Protein AF-0000000070300229 (afdb_homodimer)

Foldseek 3Di:
DQPDFFEWAWDWDQACDDPRHRHTDIDIDTDDDDDDDPQNVLCVVCVVDVDHSVVSVVVVVVLVVVLVVCQVVADKDAPPQFFIKHKDWDFADDDPPDDDDCVPGTHDIDTDGDGHPVVPDDDDHHYDYDYDPPPPPPPPDPDPPPPPPPPPPPDD/DQPDFFEWAWDWDQACDDPRHRHTDIDIDTDDDDDDDLQNVLCVVCVVDVDHSVVSVVVVVVLVVVLVVCQVVADKDAPPQFFIKHKDWDFADDDPPDDDDCVPGTHDIDTDGDGRPVVPDDDDHHYDYDYDPPPPPDPPPPDPPPPPPPPPPPPD

Nearest PDB structures (foldseek):
  6n2l-assembly1_A-2  TM=7.786E-01  e=1.830E-04  Burkholderia ambifaria MC40-6
  6o8q-assembly1_J  TM=7.121E-01  e=3.015E-03  Escherichia coli K-12
  1huu-assembly1_A-2  TM=7.860E-01  e=7.208E-03  Geobacillus stearothermophilus
  3rhi-assembly2_D  TM=7.759E-01  e=6.773E-03  Bacillus anthracis str. Sterne
  3rhi-assembly1_B  TM=7.365E-01  e=1.262E-02  Bacillus anthracis str. Sterne

Organism: Porphyromonas gingivalis (strain ATCC BAA-308 / W83) (NCBI:txid242619)

Structure (mmCIF, N/CA/C/O backbone):
data_AF-0000000070300229-model_v1
#
loop_
_entity.id
_entity.type
_entity.pdbx_description
1 polymer 'DNA-binding protein, histone-like family'
#
loop_
_atom_site.group_PDB
_atom_site.id
_atom_site.type_symbol
_atom_site.label_atom_id
_atom_site.label_alt_id
_atom_site.label_comp_id
_atom_site.label_asym_id
_atom_site.label_entity_id
_atom_site.label_seq_id
_atom_site.pdbx_PDB_ins_code
_atom_site.Cartn_x
_atom_site.Cartn_y
_atom_site.Cartn_z
_atom_site.occupancy
_atom_site.B_iso_or_equiv
_atom_site.auth_seq_id
_atom_site.auth_comp_id
_atom_site.auth_asym_id
_atom_site.auth_atom_id
_atom_site.pdbx_PDB_model_num
ATOM 1 N N . MET A 1 1 ? 14.305 17.234 16.875 1 40.69 1 MET A N 1
ATOM 2 C CA . MET A 1 1 ? 13.625 18.453 16.438 1 40.69 1 MET A CA 1
ATOM 3 C C . MET A 1 1 ? 12.125 18.219 16.312 1 40.69 1 MET A C 1
ATOM 5 O O . MET A 1 1 ? 11.68 17.109 16.031 1 40.69 1 MET A O 1
ATOM 9 N N . ALA A 1 2 ? 11.352 18.984 16.781 1 50.31 2 ALA A N 1
ATOM 10 C CA . ALA A 1 2 ? 9.914 18.766 16.875 1 50.31 2 ALA A CA 1
ATOM 11 C C . ALA A 1 2 ? 9.297 18.562 15.492 1 50.31 2 ALA A C 1
ATOM 13 O O . ALA A 1 2 ? 9.609 19.281 14.547 1 50.31 2 ALA A O 1
ATOM 14 N N . SER A 1 3 ? 8.719 17.344 15.094 1 71.44 3 SER A N 1
ATOM 15 C CA . SER A 1 3 ? 8.086 17.031 13.82 1 71.44 3 SER A CA 1
ATOM 16 C C . SER A 1 3 ? 7.098 18.109 13.398 1 71.44 3 SER A C 1
ATOM 18 O O . SER A 1 3 ? 6.492 18.766 14.25 1 71.44 3 SER A O 1
ATOM 20 N N . LYS A 1 4 ? 7.359 18.703 12.203 1 86.56 4 LYS A N 1
ATOM 21 C CA . LYS A 1 4 ? 6.414 19.656 11.617 1 86.56 4 LYS A CA 1
ATOM 22 C C . LYS A 1 4 ? 4.98 19.156 11.766 1 86.56 4 LYS A C 1
ATOM 24 O O . LYS A 1 4 ? 4.688 17.984 11.484 1 86.56 4 LYS A O 1
ATOM 29 N N . PRO A 1 5 ? 4.148 20.016 12.375 1 92.25 5 PRO A N 1
ATOM 30 C CA . PRO A 1 5 ? 2.754 19.594 12.516 1 92.25 5 PRO A CA 1
ATOM 31 C C . PRO A 1 5 ? 2.088 19.297 11.172 1 92.25 5 PRO A C 1
ATOM 33 O O . PRO A 1 5 ? 2.418 19.922 10.172 1 92.25 5 PRO A O 1
ATOM 36 N N . LEU A 1 6 ? 1.201 18.391 11.148 1 94.69 6 LEU A N 1
ATOM 37 C CA . LEU A 1 6 ? 0.366 18.141 9.977 1 94.69 6 LEU A CA 1
ATOM 38 C C . LEU A 1 6 ? -0.655 19.266 9.789 1 94.69 6 LEU A C 1
ATOM 40 O O . LEU A 1 6 ? -1.432 19.562 10.703 1 94.69 6 LEU A O 1
ATOM 44 N N . GLN A 1 7 ? -0.637 19.812 8.617 1 94.62 7 GLN A N 1
ATOM 45 C CA . GLN A 1 7 ? -1.536 20.922 8.336 1 94.62 7 GLN A CA 1
ATOM 46 C C . GLN A 1 7 ? -2.875 20.422 7.801 1 94.62 7 GLN A C 1
ATOM 48 O O . GLN A 1 7 ? -2.922 19.469 7.027 1 94.62 7 GLN A O 1
ATOM 53 N N . PHE A 1 8 ? -3.941 21.172 8.234 1 95.44 8 PHE A N 1
ATOM 54 C CA . PHE A 1 8 ? -5.27 20.828 7.738 1 95.44 8 PHE A CA 1
ATOM 55 C C . PHE A 1 8 ? -6.148 22.062 7.641 1 95.44 8 PHE A C 1
ATOM 57 O O . PHE A 1 8 ? -5.836 23.094 8.219 1 95.44 8 PHE A O 1
ATOM 64 N N . VAL A 1 9 ? -7.18 21.953 6.828 1 94.56 9 VAL A N 1
ATOM 65 C CA . VAL A 1 9 ? -8.242 22.938 6.75 1 94.56 9 VAL A CA 1
ATOM 66 C C . VAL A 1 9 ? -9.578 22.312 7.129 1 94.56 9 VAL A C 1
ATOM 68 O O . VAL A 1 9 ? -9.758 21.094 6.98 1 94.56 9 VAL A O 1
ATOM 71 N N . VAL A 1 10 ? -10.383 23.109 7.711 1 94.94 10 VAL A N 1
ATOM 72 C CA . VAL A 1 10 ? -11.742 22.672 7.988 1 94.94 10 VAL A CA 1
ATOM 73 C C . VAL A 1 10 ? -12.672 23.125 6.859 1 94.94 10 VAL A C 1
ATOM 75 O O . VAL A 1 10 ? -12.727 24.312 6.531 1 94.94 10 VAL A O 1
ATOM 78 N N . VAL A 1 11 ? -13.352 22.156 6.223 1 93.69 11 VAL A N 1
ATOM 79 C CA . VAL A 1 11 ? -14.242 22.484 5.113 1 93.69 11 VAL A CA 1
ATOM 80 C C . VAL A 1 11 ? -15.648 21.984 5.414 1 93.69 11 VAL A C 1
ATOM 82 O O . VAL A 1 11 ? -15.836 21.109 6.258 1 93.69 11 VAL A O 1
ATOM 85 N N . GLU A 1 12 ? -16.578 22.688 4.703 1 92.75 12 GLU A N 1
ATOM 86 C CA . GLU A 1 12 ? -17.969 22.234 4.785 1 92.75 12 GLU A CA 1
ATOM 87 C C . GLU A 1 12 ? -18.297 21.266 3.652 1 92.75 12 GLU A C 1
ATOM 89 O O . GLU A 1 12 ? -17.984 21.531 2.49 1 92.75 12 GLU A O 1
ATOM 94 N N . ARG A 1 13 ? -18.859 20.125 4.055 1 92.5 13 ARG A N 1
ATOM 95 C CA . ARG A 1 13 ? -19.203 19.109 3.066 1 92.5 13 ARG A CA 1
ATOM 96 C C . ARG A 1 13 ? -20.562 18.484 3.371 1 92.5 13 ARG A C 1
ATOM 98 O O . ARG A 1 13 ? -20.875 18.219 4.531 1 92.5 13 ARG A O 1
ATOM 105 N N . LYS A 1 1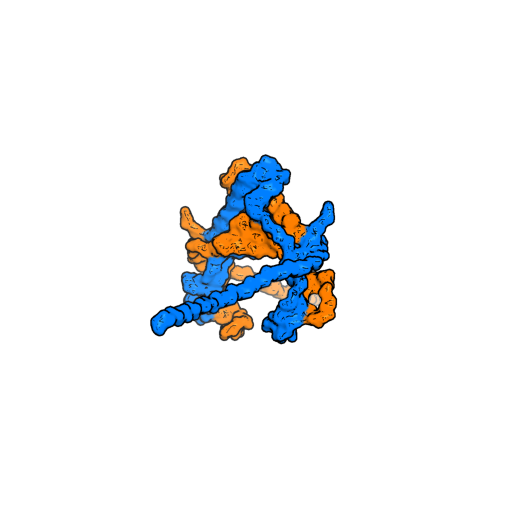4 ? -21.297 18.391 2.23 1 92.81 14 LYS A N 1
ATOM 106 C CA . LYS A 1 14 ? -22.547 17.656 2.369 1 92.81 14 LYS A CA 1
ATOM 107 C C . LYS A 1 14 ? -22.297 16.156 2.404 1 92.81 14 LYS A C 1
ATOM 109 O O . LYS A 1 14 ? -21.766 15.578 1.447 1 92.81 14 LYS A O 1
ATOM 114 N N . LEU A 1 15 ? -22.672 15.562 3.473 1 90.31 15 LEU A N 1
ATOM 115 C CA . LEU A 1 15 ? -22.438 14.133 3.609 1 90.31 15 LEU A CA 1
ATOM 116 C C . LEU A 1 15 ? -23.516 13.328 2.885 1 90.31 15 LEU A C 1
ATOM 118 O O . LEU A 1 15 ? -24.688 13.703 2.906 1 90.31 15 LEU A O 1
ATOM 122 N N . ASN A 1 16 ? -23.078 12.242 2.221 1 88.25 16 ASN A N 1
ATOM 123 C CA . ASN A 1 16 ? -24 11.445 1.424 1 88.25 16 ASN A CA 1
ATOM 124 C C . ASN A 1 16 ? -24.406 10.156 2.141 1 88.25 16 ASN A C 1
ATOM 126 O O . ASN A 1 16 ? -25.344 9.484 1.733 1 88.25 16 ASN A O 1
ATOM 130 N N . VAL A 1 17 ? -23.672 9.797 3.158 1 83.75 17 VAL A N 1
ATOM 131 C CA . VAL A 1 17 ? -23.922 8.5 3.787 1 83.75 17 VAL A CA 1
ATOM 132 C C . VAL A 1 17 ? -24 8.672 5.301 1 83.75 17 VAL A C 1
ATOM 134 O O . VAL A 1 17 ? -23.516 9.664 5.848 1 83.75 17 VAL A O 1
ATOM 137 N N . GLY A 1 18 ? -24.719 7.75 5.93 1 81.06 18 GLY A N 1
ATOM 138 C CA . GLY A 1 18 ? -24.703 7.676 7.383 1 81.06 18 GLY A CA 1
ATOM 139 C C . GLY A 1 18 ? -25.828 8.445 8.039 1 81.06 18 GLY A C 1
ATOM 140 O O . GLY A 1 18 ? -26.797 8.812 7.383 1 81.06 18 GLY A O 1
ATOM 141 N N . LYS A 1 19 ? -25.672 8.688 9.383 1 84.81 19 LYS A N 1
ATOM 142 C CA . LYS A 1 19 ? -26.672 9.328 10.219 1 84.81 19 LYS A CA 1
ATOM 143 C C . LYS A 1 19 ? -26.875 10.789 9.828 1 84.81 19 LYS A C 1
ATOM 145 O O . LYS A 1 19 ? -27.969 11.336 9.984 1 84.81 19 LYS A O 1
ATOM 150 N N . ASN A 1 20 ? -25.859 11.352 9.281 1 85.88 20 ASN A N 1
ATOM 151 C CA . ASN A 1 20 ? -25.906 12.766 8.922 1 85.88 20 ASN A CA 1
ATOM 152 C C . ASN A 1 20 ? -26.062 12.953 7.418 1 85.88 20 ASN A C 1
ATOM 154 O O . ASN A 1 20 ? -25.719 14.008 6.879 1 85.88 20 ASN A O 1
ATOM 158 N N . ALA A 1 21 ? -26.562 11.938 6.793 1 88.25 21 ALA A N 1
ATOM 159 C CA . ALA A 1 21 ? -26.766 12.031 5.348 1 88.25 21 ALA A CA 1
ATOM 160 C C . ALA A 1 21 ? -27.625 13.234 4.984 1 88.25 21 ALA A C 1
ATOM 162 O O . ALA A 1 21 ? -28.656 13.477 5.617 1 88.25 21 ALA A O 1
ATOM 163 N N . GLY A 1 22 ? -27.188 14.008 3.98 1 89.81 22 GLY A N 1
ATOM 164 C CA . GLY A 1 22 ? -27.922 15.172 3.51 1 89.81 22 GLY A CA 1
ATOM 165 C C . GLY A 1 22 ? -27.594 16.438 4.266 1 89.81 22 GLY A C 1
ATOM 166 O O . GLY A 1 22 ? -27.984 17.531 3.857 1 89.81 22 GLY A O 1
ATOM 167 N N . LYS A 1 23 ? -26.891 16.375 5.355 1 91.5 23 LYS A N 1
ATOM 168 C CA . LYS A 1 23 ? -26.531 17.547 6.156 1 91.5 23 LYS A CA 1
ATOM 169 C C . LYS A 1 23 ? -25.156 18.062 5.777 1 91.5 23 LYS A C 1
ATOM 171 O O . LYS A 1 23 ? -24.281 17.281 5.371 1 91.5 23 LYS A O 1
ATOM 176 N N . VAL A 1 24 ? -25.047 19.391 5.852 1 94.5 24 VAL A N 1
ATOM 177 C CA . VAL A 1 24 ? -23.75 20.016 5.652 1 94.5 24 VAL A CA 1
ATOM 178 C C . VAL A 1 24 ? -22.969 20 6.961 1 94.5 24 VAL A C 1
ATOM 180 O O . VAL A 1 24 ? -23.422 20.547 7.977 1 94.5 24 VAL A O 1
ATOM 183 N N . MET A 1 25 ? -21.812 19.297 6.953 1 95.56 25 MET A N 1
ATOM 184 C CA . MET A 1 25 ? -20.984 19.141 8.148 1 95.56 25 MET A CA 1
ATOM 185 C C . MET A 1 25 ? -19.594 19.703 7.926 1 95.56 25 MET A C 1
ATOM 187 O O . MET A 1 25 ? -19.172 19.906 6.785 1 95.56 25 MET A O 1
ATOM 191 N N . GLN A 1 26 ? -18.906 20.016 9.039 1 95.19 26 GLN A N 1
ATOM 192 C CA . GLN A 1 26 ? -17.5 20.406 9.008 1 95.19 26 GLN A CA 1
ATOM 193 C C . GLN A 1 26 ? -16.578 19.203 9.078 1 95.19 26 GLN A C 1
ATOM 195 O O . GLN A 1 26 ? -16.75 18.328 9.938 1 95.19 26 GLN A O 1
ATOM 200 N N . ILE A 1 27 ? -15.648 19.156 8.133 1 94.88 27 ILE A N 1
ATOM 201 C CA . ILE A 1 27 ? -14.656 18.094 8.156 1 94.88 27 ILE A CA 1
ATOM 202 C C . ILE A 1 27 ? -13.266 18.672 7.934 1 94.88 27 ILE A C 1
ATOM 204 O O . ILE A 1 27 ? -13.117 19.719 7.312 1 94.88 27 ILE A O 1
ATOM 208 N N . ALA A 1 28 ? -12.328 17.906 8.477 1 95.88 28 ALA A N 1
ATOM 209 C CA . ALA A 1 28 ? -10.93 18.297 8.273 1 95.88 28 ALA A CA 1
ATOM 210 C C . ALA A 1 28 ? -10.359 17.641 7.02 1 95.88 28 ALA A C 1
ATOM 212 O O . ALA A 1 28 ? -10.633 16.469 6.75 1 95.88 28 ALA A O 1
ATOM 213 N N . ARG A 1 29 ? -9.586 18.406 6.277 1 93.5 29 ARG A N 1
ATOM 214 C CA . ARG A 1 29 ? -8.859 17.906 5.113 1 93.5 29 ARG A CA 1
ATOM 215 C C . ARG A 1 29 ? -7.383 18.266 5.195 1 93.5 29 ARG A C 1
ATOM 217 O O . ARG A 1 29 ? -7.035 19.422 5.453 1 93.5 29 ARG A O 1
ATOM 224 N N . PRO A 1 30 ? -6.582 17.25 5.016 1 92.81 30 PRO A N 1
ATOM 225 C CA . PRO A 1 30 ? -5.156 17.578 4.988 1 92.81 30 PRO A CA 1
ATOM 226 C C . PRO A 1 30 ? -4.801 18.578 3.896 1 92.81 30 PRO A C 1
ATOM 228 O O . PRO A 1 30 ? -5.402 18.562 2.818 1 92.81 30 PRO A O 1
ATOM 231 N N . THR A 1 31 ? -3.811 19.516 4.195 1 91.12 31 THR A N 1
ATOM 232 C CA . THR A 1 31 ? -3.371 20.531 3.244 1 91.12 31 THR A CA 1
ATOM 233 C C . THR A 1 31 ? -1.903 20.875 3.467 1 91.12 31 THR A C 1
ATOM 235 O O . THR A 1 31 ? -1.242 20.297 4.328 1 91.12 31 THR A O 1
ATOM 238 N N . GLY A 1 32 ? -1.35 21.812 2.58 1 84.38 32 GLY A N 1
ATOM 239 C CA . GLY A 1 32 ? -0.014 22.359 2.789 1 84.38 32 GLY A CA 1
ATOM 240 C C . GLY A 1 32 ? 1.079 21.312 2.615 1 84.38 32 GLY A C 1
ATOM 241 O O . GLY A 1 32 ? 2.086 21.344 3.326 1 84.38 32 GLY A O 1
ATOM 242 N N . ARG A 1 33 ? 0.899 20.438 1.786 1 89.25 33 ARG A N 1
ATOM 243 C CA . ARG A 1 33 ? 1.87 19.359 1.581 1 89.25 33 ARG A CA 1
ATOM 244 C C . ARG A 1 33 ? 2.789 19.672 0.405 1 89.25 33 ARG A C 1
ATOM 246 O O . ARG A 1 33 ? 2.336 20.172 -0.627 1 89.25 33 ARG A O 1
ATOM 253 N N . HIS A 1 34 ? 4.105 19.516 0.679 1 94.44 34 HIS A N 1
ATOM 254 C CA . HIS A 1 34 ? 5.047 19.531 -0.433 1 94.44 34 HIS A CA 1
ATOM 255 C C . HIS A 1 34 ? 5.273 18.125 -0.98 1 94.44 34 HIS A C 1
ATOM 257 O O . HIS A 1 34 ? 5.141 17.141 -0.25 1 94.44 34 HIS A O 1
ATOM 263 N N . ARG A 1 35 ? 5.566 18.156 -2.283 1 97.75 35 ARG A N 1
ATOM 264 C CA . ARG A 1 35 ? 5.793 16.859 -2.932 1 97.75 35 ARG A CA 1
ATOM 265 C C . ARG A 1 35 ? 7.281 16.625 -3.156 1 97.75 35 ARG A C 1
ATOM 267 O O . ARG A 1 35 ? 7.988 17.5 -3.664 1 97.75 35 ARG A O 1
ATOM 274 N N . VAL A 1 36 ? 7.742 15.523 -2.668 1 98.56 36 VAL A N 1
ATOM 275 C CA . VAL A 1 36 ? 9.094 15.055 -2.93 1 98.56 36 VAL A CA 1
ATOM 276 C C . VAL A 1 36 ? 9.078 14 -4.039 1 98.56 36 VAL A C 1
ATOM 278 O O . VAL A 1 36 ? 8.594 12.883 -3.838 1 98.56 36 VAL A O 1
ATOM 281 N N . ASP A 1 37 ? 9.633 14.352 -5.168 1 98.62 37 ASP A N 1
ATOM 282 C CA . ASP A 1 37 ? 9.633 13.406 -6.277 1 98.62 37 ASP A CA 1
ATOM 283 C C . ASP A 1 37 ? 10.656 12.297 -6.055 1 98.62 37 ASP A C 1
ATOM 285 O O . ASP A 1 37 ? 11.453 12.359 -5.117 1 98.62 37 ASP A O 1
ATOM 289 N N . PHE A 1 38 ? 10.617 11.367 -6.883 1 98.81 38 PHE A N 1
ATOM 290 C CA . PHE A 1 38 ? 11.414 10.164 -6.68 1 98.81 38 PHE A CA 1
ATOM 291 C C . PHE A 1 38 ? 12.898 10.492 -6.723 1 98.81 38 PHE A C 1
ATOM 293 O O . PHE A 1 38 ? 13.688 9.938 -5.945 1 98.81 38 PHE A O 1
ATOM 300 N N . ARG A 1 39 ? 13.336 11.32 -7.617 1 98.56 39 ARG A N 1
ATOM 301 C CA . ARG A 1 39 ? 14.734 11.711 -7.703 1 98.56 39 ARG A CA 1
ATOM 302 C C . ARG A 1 39 ? 15.203 12.367 -6.41 1 98.56 39 ARG A C 1
ATOM 304 O O . ARG A 1 39 ? 16.25 12.008 -5.867 1 98.56 39 ARG A O 1
ATOM 311 N N . SER A 1 40 ? 14.469 13.352 -5.961 1 98.62 40 SER A N 1
ATOM 312 C CA . SER A 1 40 ? 14.789 14.039 -4.719 1 98.62 40 SER A CA 1
ATOM 313 C C . SER A 1 40 ? 14.758 13.086 -3.531 1 98.62 40 SER A C 1
ATOM 315 O O . SER A 1 40 ? 15.57 13.203 -2.607 1 98.62 40 SER A O 1
ATOM 317 N N . PHE A 1 41 ? 13.82 12.18 -3.566 1 98.81 41 PHE A N 1
ATOM 318 C CA . PHE A 1 41 ? 13.727 11.164 -2.525 1 98.81 41 PHE A CA 1
ATOM 319 C C . PHE A 1 41 ? 14.984 10.312 -2.486 1 98.81 41 PHE A C 1
ATOM 321 O O . PHE A 1 41 ? 15.586 10.125 -1.425 1 98.81 41 PHE A O 1
ATOM 328 N N . CYS A 1 42 ? 15.398 9.852 -3.637 1 98.88 42 CYS A N 1
ATOM 329 C CA . CYS A 1 42 ? 16.594 9.031 -3.717 1 98.88 42 CYS A CA 1
ATOM 330 C C . CYS A 1 42 ? 17.828 9.812 -3.248 1 98.88 42 CYS A C 1
ATOM 332 O O . CYS A 1 42 ? 18.734 9.25 -2.646 1 98.88 42 CYS A O 1
ATOM 334 N N . GLU A 1 43 ? 17.828 11.07 -3.557 1 98.69 43 GLU A N 1
ATOM 335 C CA . GLU A 1 43 ? 18.906 11.922 -3.078 1 98.69 43 GLU A CA 1
ATOM 336 C C . GLU A 1 43 ? 18.938 11.969 -1.553 1 98.69 43 GLU A C 1
ATOM 338 O O . GLU A 1 43 ? 20.016 11.891 -0.947 1 98.69 43 GLU A O 1
ATOM 343 N N . ARG A 1 44 ? 17.859 12.094 -0.926 1 98.38 44 ARG A N 1
ATOM 344 C CA . ARG A 1 44 ? 17.781 12.109 0.531 1 98.38 44 ARG A CA 1
ATOM 345 C C . ARG A 1 44 ? 18.234 10.789 1.122 1 98.38 44 ARG A C 1
ATOM 347 O O . ARG A 1 44 ? 18.969 10.766 2.115 1 98.38 44 ARG A O 1
ATOM 354 N N . VAL A 1 45 ? 17.75 9.727 0.487 1 98.56 45 VAL A N 1
ATOM 355 C CA . VAL A 1 45 ? 18.172 8.406 0.96 1 98.56 45 VAL A CA 1
ATOM 356 C C . VAL A 1 45 ? 19.688 8.266 0.816 1 98.56 45 VAL A C 1
ATOM 358 O O . VAL A 1 45 ? 20.359 7.738 1.709 1 98.56 45 VAL A O 1
ATOM 361 N N . SER A 1 46 ? 20.219 8.75 -0.268 1 98.38 46 SER A N 1
ATOM 362 C CA . SER A 1 46 ? 21.656 8.617 -0.549 1 98.38 46 SER A CA 1
ATOM 363 C C . SER A 1 46 ? 22.484 9.305 0.518 1 98.38 46 SER A C 1
ATOM 365 O O . SER A 1 46 ? 23.594 8.859 0.83 1 98.38 46 SER A O 1
ATOM 367 N N . LYS A 1 47 ? 22.016 10.328 1.128 1 97.38 47 LYS A N 1
ATOM 368 C CA . LYS A 1 47 ? 22.75 11.078 2.148 1 97.38 47 LYS A CA 1
ATOM 369 C C . LYS A 1 47 ? 22.906 10.266 3.426 1 97.38 47 LYS A C 1
ATOM 371 O O . LYS A 1 47 ? 23.781 10.539 4.242 1 97.38 47 LYS A O 1
ATOM 376 N N . SER A 1 48 ? 22.109 9.258 3.533 1 94.81 48 SER A N 1
ATOM 377 C CA . SER A 1 48 ? 22.156 8.406 4.715 1 94.81 48 SER A CA 1
ATOM 378 C C . SER A 1 48 ? 22.922 7.113 4.426 1 94.81 48 SER A C 1
ATOM 380 O O . SER A 1 48 ? 22.906 6.184 5.234 1 94.81 48 SER A O 1
ATOM 382 N N . THR A 1 49 ? 23.5 7.031 3.262 1 93.75 49 THR A N 1
ATOM 383 C CA . THR A 1 49 ? 24.219 5.836 2.85 1 93.75 49 THR A CA 1
ATOM 384 C C . THR A 1 49 ? 25.562 6.207 2.23 1 93.75 49 THR A C 1
ATOM 386 O O . THR A 1 49 ? 25.891 7.391 2.098 1 93.75 49 THR A O 1
ATOM 389 N N . THR A 1 50 ? 26.344 5.137 1.839 1 93.06 50 THR A N 1
ATOM 390 C CA . THR A 1 50 ? 27.594 5.352 1.106 1 93.06 50 THR A CA 1
ATOM 391 C C . THR A 1 50 ? 27.344 5.332 -0.399 1 93.06 50 THR A C 1
ATOM 393 O O . THR A 1 50 ? 28.281 5.426 -1.19 1 93.06 50 THR A O 1
ATOM 396 N N . PHE A 1 51 ? 26.078 5.254 -0.776 1 96.38 51 PHE A N 1
ATOM 397 C CA . PHE A 1 51 ? 25.719 5.137 -2.184 1 96.38 51 PHE A CA 1
ATOM 398 C C . PHE A 1 51 ? 25.281 6.484 -2.744 1 96.38 51 PHE A C 1
ATOM 400 O O . PHE A 1 51 ? 24.719 7.309 -2.021 1 96.38 51 PHE A O 1
ATOM 407 N N . ASN A 1 52 ? 25.609 6.652 -3.969 1 96.69 52 ASN A N 1
ATOM 408 C CA . ASN A 1 52 ? 25.109 7.871 -4.605 1 96.69 52 ASN A CA 1
ATOM 409 C C . ASN A 1 52 ? 23.656 7.738 -5.012 1 96.69 52 ASN A C 1
ATOM 411 O O . ASN A 1 52 ? 23.062 6.656 -4.91 1 96.69 52 ASN A O 1
ATOM 415 N N . ARG A 1 53 ? 23.078 8.766 -5.488 1 98.12 53 ARG A N 1
ATOM 416 C CA . ARG A 1 53 ? 21.656 8.852 -5.805 1 98.12 53 ARG A CA 1
ATOM 417 C C . ARG A 1 53 ? 21.266 7.828 -6.871 1 98.12 53 ARG A C 1
ATOM 419 O O . ARG A 1 53 ? 20.234 7.172 -6.766 1 98.12 53 ARG A O 1
ATOM 426 N N . GLN A 1 54 ? 22.062 7.719 -7.891 1 97.62 54 GLN A N 1
ATOM 427 C CA . GLN A 1 54 ? 21.766 6.82 -9 1 97.62 54 GLN A CA 1
ATOM 428 C C . GLN A 1 54 ? 21.734 5.363 -8.539 1 97.62 54 GLN A C 1
ATOM 430 O O . GLN A 1 54 ? 20.922 4.566 -9.016 1 97.62 54 GLN A O 1
ATOM 435 N N . GLU A 1 55 ? 22.672 5.059 -7.633 1 97.38 55 GLU A N 1
ATOM 436 C CA . GLU A 1 55 ? 22.734 3.705 -7.086 1 97.38 55 GLU A CA 1
ATOM 437 C C . GLU A 1 55 ? 21.516 3.391 -6.234 1 97.38 55 GLU A C 1
ATOM 439 O O . GLU A 1 55 ? 20.953 2.295 -6.328 1 97.38 55 GLU A O 1
ATOM 444 N N . VAL A 1 56 ? 21.078 4.32 -5.398 1 98.38 56 VAL A N 1
ATOM 445 C CA . VAL A 1 56 ? 19.875 4.156 -4.586 1 98.38 56 VAL A CA 1
ATOM 446 C C . VAL A 1 56 ? 18.672 3.92 -5.496 1 98.38 56 VAL A C 1
ATOM 448 O O . VAL A 1 56 ? 17.891 2.998 -5.27 1 98.38 56 VAL A O 1
ATOM 451 N N . GLU A 1 57 ? 18.578 4.68 -6.516 1 98.31 57 GLU A N 1
ATOM 452 C CA . GLU A 1 57 ? 17.484 4.547 -7.473 1 98.31 57 GLU A CA 1
ATOM 453 C C . GLU A 1 57 ? 17.484 3.162 -8.117 1 98.31 57 GLU A C 1
ATOM 455 O O . GLU A 1 57 ? 16.422 2.539 -8.258 1 98.31 57 GLU A O 1
ATOM 460 N N . ALA A 1 58 ? 18.594 2.75 -8.5 1 97.94 58 ALA A N 1
ATOM 461 C CA . ALA A 1 58 ? 18.719 1.445 -9.141 1 97.94 58 ALA A CA 1
ATOM 462 C C . ALA A 1 58 ? 18.266 0.325 -8.203 1 97.94 58 ALA A C 1
ATOM 464 O O . ALA A 1 58 ? 17.531 -0.577 -8.609 1 97.94 58 ALA A O 1
ATOM 465 N N . VAL A 1 59 ? 18.719 0.37 -6.977 1 98.25 59 VAL A N 1
ATOM 466 C CA . VAL A 1 59 ? 18.375 -0.663 -6.004 1 98.25 59 VAL A CA 1
ATOM 467 C C . VAL A 1 59 ? 16.859 -0.684 -5.785 1 98.25 59 VAL A C 1
ATOM 469 O O . VAL A 1 59 ? 16.25 -1.751 -5.77 1 98.25 59 VAL A O 1
ATOM 472 N N . LEU A 1 60 ? 16.219 0.462 -5.605 1 98.38 60 LEU A N 1
ATOM 473 C CA . LEU A 1 60 ? 14.781 0.539 -5.371 1 98.38 60 LEU A CA 1
ATOM 474 C C . LEU A 1 60 ? 14.008 0.033 -6.582 1 98.38 60 LEU A C 1
ATOM 476 O O . LEU A 1 60 ? 13.016 -0.688 -6.434 1 98.38 60 LEU A O 1
ATOM 480 N N . ASN A 1 61 ? 14.461 0.352 -7.738 1 98.19 61 ASN A N 1
ATOM 481 C CA . ASN A 1 61 ? 13.805 -0.107 -8.961 1 98.19 61 ASN A CA 1
ATOM 482 C C . ASN A 1 61 ? 13.938 -1.618 -9.125 1 98.19 61 ASN A C 1
ATOM 484 O O . ASN A 1 61 ? 12.961 -2.293 -9.461 1 98.19 61 ASN A O 1
ATOM 488 N N . TYR A 1 62 ? 15.125 -2.109 -8.867 1 98.06 62 TYR A N 1
ATOM 489 C CA . TYR A 1 62 ? 15.32 -3.551 -8.969 1 98.06 62 TYR A CA 1
ATOM 490 C C . TYR A 1 62 ? 14.477 -4.289 -7.934 1 98.06 62 TYR A C 1
ATOM 492 O O . TYR A 1 62 ? 13.891 -5.332 -8.234 1 98.06 62 TYR A O 1
ATOM 500 N N . ALA A 1 63 ? 14.508 -3.754 -6.758 1 98.62 63 ALA A N 1
ATOM 501 C CA . ALA A 1 63 ? 13.727 -4.391 -5.703 1 98.62 63 ALA A CA 1
ATOM 502 C C . ALA A 1 63 ? 12.258 -4.496 -6.102 1 98.62 63 ALA A C 1
ATOM 504 O O . ALA A 1 63 ? 11.641 -5.551 -5.938 1 98.62 63 ALA A O 1
ATOM 505 N N . THR A 1 64 ? 11.695 -3.436 -6.637 1 98.56 64 THR A N 1
ATOM 506 C CA . THR A 1 64 ? 10.289 -3.424 -7.02 1 98.56 64 THR A CA 1
ATOM 507 C C . THR A 1 64 ? 10.039 -4.383 -8.18 1 98.56 64 THR A C 1
ATOM 509 O O . THR A 1 64 ? 9.031 -5.094 -8.195 1 98.56 64 THR A O 1
ATOM 512 N N . GLU A 1 65 ? 10.914 -4.418 -9.086 1 98.12 65 GLU A N 1
ATOM 513 C CA . GLU A 1 65 ? 10.781 -5.305 -10.242 1 98.12 65 GLU A CA 1
ATOM 514 C C . GLU A 1 65 ? 10.875 -6.77 -9.82 1 98.12 65 GLU A C 1
ATOM 516 O O . GLU A 1 65 ? 10.062 -7.594 -10.25 1 98.12 65 GLU A O 1
ATOM 521 N N . ILE A 1 66 ? 11.859 -7.031 -9.031 1 98.38 66 ILE A N 1
ATOM 522 C CA . ILE A 1 66 ? 12.07 -8.398 -8.586 1 98.38 66 ILE A CA 1
ATOM 523 C C . ILE A 1 66 ? 10.891 -8.859 -7.727 1 98.38 66 ILE A C 1
ATOM 525 O O . ILE A 1 66 ? 10.438 -10 -7.84 1 98.38 66 ILE A O 1
ATOM 529 N N . ALA A 1 67 ? 10.375 -7.988 -6.898 1 98.62 67 ALA A N 1
ATOM 530 C CA . ALA A 1 67 ? 9.195 -8.32 -6.102 1 98.62 67 ALA A CA 1
ATOM 531 C C . ALA A 1 67 ? 8.008 -8.672 -7 1 98.62 67 ALA A C 1
ATOM 533 O O . ALA A 1 67 ? 7.312 -9.656 -6.762 1 98.62 67 ALA A O 1
ATOM 534 N N . LYS A 1 68 ? 7.801 -7.844 -7.992 1 97.81 68 LYS A N 1
ATOM 535 C CA . LYS A 1 68 ? 6.695 -8.117 -8.906 1 97.81 68 LYS A CA 1
ATOM 536 C C . LYS A 1 68 ? 6.875 -9.461 -9.602 1 97.81 68 LYS A C 1
ATOM 538 O O . LYS A 1 68 ? 5.91 -10.203 -9.797 1 97.81 68 LYS A O 1
ATOM 543 N N . ASP A 1 69 ? 8.07 -9.75 -10 1 96.12 69 ASP A N 1
ATOM 544 C CA . ASP A 1 69 ? 8.375 -11.023 -10.648 1 96.12 69 ASP A CA 1
ATOM 545 C C . ASP A 1 69 ? 8.039 -12.195 -9.734 1 96.12 69 ASP A C 1
ATOM 547 O O . ASP A 1 69 ? 7.445 -13.18 -10.172 1 96.12 69 ASP A O 1
ATOM 551 N N . ILE A 1 70 ? 8.445 -12.086 -8.516 1 96.5 70 ILE A N 1
ATOM 552 C CA . ILE A 1 70 ? 8.172 -13.125 -7.531 1 96.5 70 ILE A CA 1
ATOM 553 C C . ILE A 1 70 ? 6.66 -13.32 -7.406 1 96.5 70 ILE A C 1
ATOM 555 O O . ILE A 1 70 ? 6.176 -14.453 -7.441 1 96.5 70 ILE A O 1
ATOM 559 N N . VAL A 1 71 ? 5.875 -12.289 -7.324 1 96.94 71 VAL A N 1
ATOM 560 C CA . VAL A 1 71 ? 4.43 -12.328 -7.141 1 96.94 71 VAL A CA 1
ATOM 561 C C . VAL A 1 71 ? 3.76 -12.867 -8.406 1 96.94 71 VAL A C 1
ATOM 563 O O . VAL A 1 71 ? 2.828 -13.672 -8.328 1 96.94 71 VAL A O 1
ATOM 566 N N . SER A 1 72 ? 4.25 -12.398 -9.547 1 95.12 72 SER A N 1
ATOM 567 C CA . SER A 1 72 ? 3.688 -12.844 -10.82 1 95.12 72 SER A CA 1
ATOM 568 C C . SER A 1 72 ? 3.85 -14.352 -11 1 95.12 72 SER A C 1
ATOM 570 O O . SER A 1 72 ? 3.113 -14.977 -11.766 1 95.12 72 SER A O 1
ATOM 572 N N . ASN A 1 73 ? 4.789 -14.891 -10.266 1 93.88 73 ASN A N 1
ATOM 573 C CA . ASN A 1 73 ? 5.023 -16.328 -10.312 1 93.88 73 ASN A CA 1
ATOM 574 C C . ASN A 1 73 ? 4.277 -17.062 -9.203 1 93.88 73 ASN A C 1
ATOM 576 O O . ASN A 1 73 ? 4.535 -18.234 -8.938 1 93.88 73 ASN A O 1
ATOM 580 N N . GLY A 1 74 ? 3.455 -16.297 -8.492 1 94.38 74 GLY A N 1
ATOM 581 C CA . GLY A 1 74 ? 2.518 -16.938 -7.57 1 94.38 74 GLY A CA 1
ATOM 582 C C . GLY A 1 74 ? 2.98 -16.891 -6.125 1 94.38 74 GLY A C 1
ATOM 583 O O . GLY A 1 74 ? 2.289 -17.375 -5.234 1 94.38 74 GLY A O 1
ATOM 584 N N . ASP A 1 75 ? 4.148 -16.328 -5.844 1 96.81 75 ASP A N 1
ATOM 585 C CA . ASP A 1 75 ? 4.723 -16.391 -4.504 1 96.81 75 ASP A CA 1
ATOM 586 C C . ASP A 1 75 ? 4.477 -15.094 -3.74 1 96.81 75 ASP A C 1
ATOM 588 O O . ASP A 1 75 ? 4.066 -14.086 -4.328 1 96.81 75 ASP A O 1
ATOM 592 N N . ILE A 1 76 ? 4.68 -15.172 -2.463 1 98.31 76 ILE A N 1
ATOM 593 C CA . ILE A 1 76 ? 4.551 -14.055 -1.53 1 98.31 76 ILE A CA 1
ATOM 594 C C . ILE A 1 76 ? 5.934 -13.492 -1.215 1 98.31 76 ILE A C 1
ATOM 596 O O . ILE A 1 76 ? 6.891 -14.242 -1.012 1 98.31 76 ILE A O 1
ATOM 600 N N . VAL A 1 77 ? 6.055 -12.227 -1.167 1 98.75 77 VAL A N 1
ATOM 601 C CA . VAL A 1 77 ? 7.352 -11.641 -0.832 1 98.75 77 VAL A CA 1
ATOM 602 C C . VAL A 1 77 ? 7.176 -10.602 0.272 1 98.75 77 VAL A C 1
ATOM 604 O O . VAL A 1 77 ? 6.266 -9.773 0.213 1 98.75 77 VAL A O 1
ATOM 607 N N . GLU A 1 78 ? 8.008 -10.695 1.295 1 98.75 78 GLU A N 1
ATOM 608 C CA . GLU A 1 78 ? 8.102 -9.656 2.311 1 98.75 78 GLU A CA 1
ATOM 609 C C . GLU A 1 78 ? 8.938 -8.477 1.814 1 98.75 78 GLU A C 1
ATOM 611 O O . GLU A 1 78 ? 10.125 -8.641 1.505 1 98.75 78 GLU A O 1
ATOM 616 N N . PHE A 1 79 ? 8.312 -7.363 1.764 1 98.5 79 PHE A N 1
ATOM 617 C CA . PHE A 1 79 ? 8.961 -6.164 1.254 1 98.5 79 PHE A CA 1
ATOM 618 C C . PHE A 1 79 ? 9.383 -5.25 2.398 1 98.5 79 PHE A C 1
ATOM 620 O O . 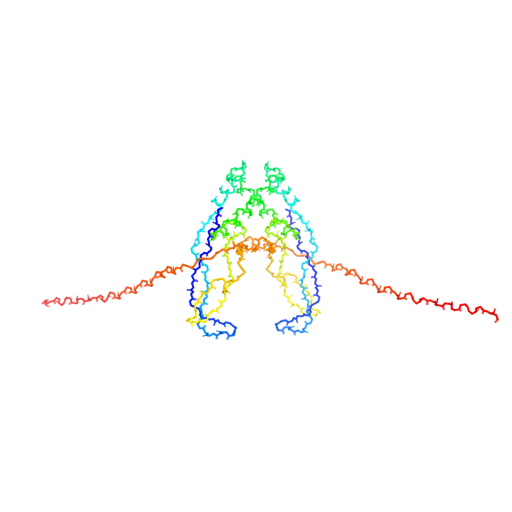PHE A 1 79 ? 9.031 -4.066 2.414 1 98.5 79 PHE A O 1
ATOM 627 N N . GLY A 1 80 ? 10.062 -5.766 3.385 1 97.75 80 GLY A N 1
ATOM 628 C CA . GLY A 1 80 ? 10.547 -4.996 4.516 1 97.75 80 GLY A CA 1
ATOM 629 C C . GLY A 1 80 ? 9.438 -4.465 5.402 1 97.75 80 GLY A C 1
ATOM 630 O O . GLY A 1 80 ? 8.422 -5.141 5.609 1 97.75 80 GLY A O 1
ATOM 631 N N . ASP A 1 81 ? 9.68 -3.277 5.902 1 97.81 81 ASP A N 1
ATOM 632 C CA . ASP A 1 81 ? 8.789 -2.684 6.895 1 97.81 81 ASP A CA 1
ATOM 633 C C . ASP A 1 81 ? 7.469 -2.242 6.258 1 97.81 81 ASP A C 1
ATOM 635 O O . ASP A 1 81 ? 6.492 -1.979 6.961 1 97.81 81 ASP A O 1
ATOM 639 N N . LEU A 1 82 ? 7.492 -2.129 4.957 1 98.25 82 LEU A N 1
ATOM 640 C CA . LEU A 1 82 ? 6.273 -1.677 4.297 1 98.25 82 LEU A CA 1
ATOM 641 C C . LEU A 1 82 ? 5.168 -2.719 4.426 1 98.25 82 LEU A C 1
ATOM 643 O O . LEU A 1 82 ? 4.012 -2.373 4.684 1 98.25 82 LEU A O 1
ATOM 647 N N . GLY A 1 83 ? 5.559 -3.938 4.215 1 98.56 83 GLY A N 1
ATOM 648 C CA . GLY A 1 83 ? 4.566 -4.996 4.254 1 98.56 83 GLY A CA 1
ATOM 649 C C . GLY A 1 83 ? 4.855 -6.125 3.281 1 98.56 83 GLY A C 1
ATOM 650 O O . GLY A 1 83 ? 6.016 -6.473 3.055 1 98.56 83 GLY A O 1
ATOM 651 N N . THR A 1 84 ? 3.773 -6.723 2.832 1 98.62 84 THR A N 1
ATOM 652 C CA . THR A 1 84 ? 3.9 -7.922 2.014 1 98.62 84 THR A CA 1
ATOM 653 C C . THR A 1 84 ? 3.168 -7.754 0.686 1 98.62 84 THR A C 1
ATOM 655 O O . THR A 1 84 ? 2.107 -7.129 0.632 1 98.62 84 THR A O 1
ATOM 658 N N . LEU A 1 85 ? 3.807 -8.297 -0.331 1 98.56 85 LEU A N 1
ATOM 659 C CA . LEU A 1 85 ? 3.186 -8.375 -1.648 1 98.56 85 LEU A CA 1
ATOM 660 C C . LEU A 1 85 ? 2.838 -9.82 -2.002 1 98.56 85 LEU A C 1
ATOM 662 O O . LEU A 1 85 ? 3.613 -10.734 -1.722 1 98.56 85 LEU A O 1
ATOM 666 N N . MET A 1 86 ? 1.716 -10 -2.643 1 98.06 86 MET A N 1
ATOM 667 C CA . MET A 1 86 ? 1.291 -11.344 -3.01 1 98.06 86 MET A CA 1
ATOM 668 C C . MET A 1 86 ? 0.31 -11.305 -4.176 1 98.06 86 MET A C 1
ATOM 670 O O . MET A 1 86 ? -0.316 -10.281 -4.434 1 98.06 86 MET A O 1
AT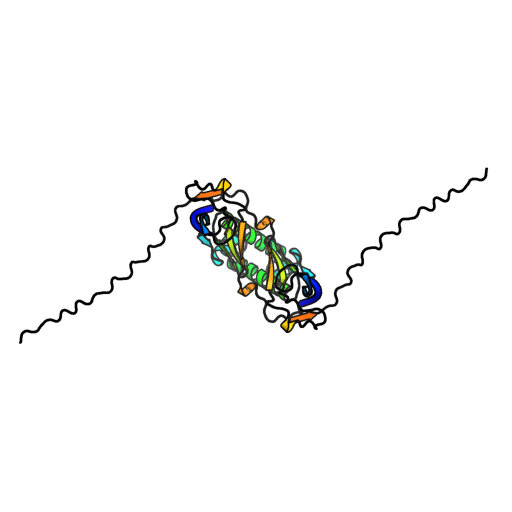OM 674 N N . PRO A 1 87 ? 0.179 -12.406 -4.898 1 96.31 87 PRO A N 1
ATOM 675 C CA . PRO A 1 87 ? -0.814 -12.438 -5.973 1 96.31 87 PRO A CA 1
ATOM 676 C C . PRO A 1 87 ? -2.248 -12.516 -5.453 1 96.31 87 PRO A C 1
ATOM 678 O O . PRO A 1 87 ? -2.496 -13.117 -4.406 1 96.31 87 PRO A O 1
ATOM 681 N N . SER A 1 88 ? -3.076 -11.883 -6.141 1 96.5 88 SER A N 1
ATOM 682 C CA . SER A 1 88 ? -4.504 -11.953 -5.848 1 96.5 88 SER A CA 1
ATOM 683 C C . SER A 1 88 ? -5.34 -11.742 -7.105 1 96.5 88 SER A C 1
ATOM 685 O O . SER A 1 88 ? -4.797 -11.438 -8.172 1 96.5 88 SER A O 1
ATOM 687 N N . PHE A 1 89 ? -6.566 -12.039 -7.035 1 95.75 89 PHE A N 1
ATOM 688 C CA . PHE A 1 89 ? -7.512 -11.844 -8.125 1 95.75 89 PHE A CA 1
ATOM 689 C C . PHE A 1 89 ? -8.945 -11.781 -7.605 1 95.75 89 PHE A C 1
ATOM 691 O O . PHE A 1 89 ? -9.211 -12.172 -6.465 1 95.75 89 PHE A O 1
ATOM 698 N N . LYS A 1 90 ? -9.75 -11.289 -8.406 1 95.38 90 LYS A N 1
ATOM 699 C CA . LYS A 1 90 ? -11.18 -11.312 -8.117 1 95.38 90 LYS A CA 1
ATOM 700 C C . LYS A 1 90 ? -11.844 -12.555 -8.703 1 95.38 90 LYS A C 1
ATOM 702 O O . LYS A 1 90 ? -11.68 -12.852 -9.891 1 95.38 90 LYS A O 1
ATOM 707 N N . SER A 1 91 ? -12.547 -13.266 -7.84 1 95.44 91 SER A N 1
ATOM 708 C CA . SER A 1 91 ? -13.258 -14.453 -8.289 1 95.44 91 SER A CA 1
ATOM 709 C C . SER A 1 91 ? -14.758 -14.203 -8.383 1 95.44 91 SER A C 1
ATOM 711 O O . SER A 1 91 ? -15.375 -13.719 -7.434 1 95.44 91 SER A O 1
ATOM 713 N N . LYS A 1 92 ? -15.305 -14.547 -9.508 1 93.81 92 LYS A N 1
ATOM 714 C CA . LYS A 1 92 ? -16.766 -14.586 -9.609 1 93.81 92 LYS A CA 1
ATOM 715 C C . LYS A 1 92 ? -17.328 -15.805 -8.898 1 93.81 92 LYS A C 1
ATOM 717 O O . LYS A 1 92 ? -16.672 -16.844 -8.805 1 93.81 92 LYS A O 1
ATOM 722 N N . ALA A 1 93 ? -18.484 -15.609 -8.367 1 93.81 93 ALA A N 1
ATOM 723 C CA . ALA A 1 93 ? -19.203 -16.734 -7.766 1 93.81 93 ALA A CA 1
ATOM 724 C C . ALA A 1 93 ? -19.969 -17.516 -8.828 1 93.81 93 ALA A C 1
ATOM 726 O O . ALA A 1 93 ? -20.703 -16.938 -9.633 1 93.81 93 ALA A O 1
ATOM 727 N N . VAL A 1 94 ? -19.734 -18.781 -8.852 1 94.75 94 VAL A N 1
ATOM 728 C CA . VAL A 1 94 ? -20.375 -19.672 -9.82 1 94.75 94 VAL A CA 1
ATOM 729 C C . VAL A 1 94 ? -21.297 -20.656 -9.094 1 94.75 94 VAL A C 1
ATOM 731 O O . VAL A 1 94 ? -20.938 -21.172 -8.031 1 94.75 94 VAL A O 1
ATOM 734 N N . GLU A 1 95 ? -22.422 -20.859 -9.695 1 93.31 95 GLU A N 1
ATOM 735 C CA . GLU A 1 95 ? -23.375 -21.766 -9.07 1 93.31 95 GLU A CA 1
ATOM 736 C C . GLU A 1 95 ? -22.828 -23.188 -8.961 1 93.31 95 GLU A C 1
ATOM 738 O O . GLU A 1 95 ? -22.031 -23.609 -9.812 1 93.31 95 GLU A O 1
ATOM 743 N N . GLN A 1 96 ? -23.344 -23.781 -7.859 1 91.44 96 GLN A N 1
ATOM 744 C CA . GLN A 1 96 ? -22.953 -25.172 -7.691 1 91.44 96 GLN A CA 1
ATOM 745 C C . GLN A 1 96 ? -23.375 -26.016 -8.891 1 91.44 96 GLN A C 1
ATOM 747 O O . GLN A 1 96 ? -24.469 -25.828 -9.438 1 91.44 96 GLN A O 1
ATOM 752 N N . GLY A 1 97 ? -22.438 -26.984 -9.289 1 89.62 97 GLY A N 1
ATOM 753 C CA . GLY A 1 97 ? -22.75 -27.859 -10.414 1 89.62 97 GLY A CA 1
ATOM 754 C C . GLY A 1 97 ? -22.234 -27.328 -11.734 1 89.62 97 GLY A C 1
ATOM 755 O O . GLY A 1 97 ? -22.141 -28.062 -12.711 1 89.62 97 GLY A O 1
ATOM 756 N N . VAL A 1 98 ? -22.016 -26.062 -11.844 1 92.88 98 VAL A N 1
ATOM 757 C CA . VAL A 1 98 ? -21.438 -25.484 -13.047 1 92.88 98 VAL A CA 1
ATOM 758 C C . VAL A 1 98 ? -19.922 -25.578 -12.992 1 92.88 98 VAL A C 1
ATOM 760 O O . VAL A 1 98 ? -19.312 -25.312 -11.953 1 92.88 98 VAL A O 1
ATOM 763 N N . LYS A 1 99 ? -19.359 -26 -14.117 1 93.69 99 LYS A N 1
ATOM 764 C CA . LYS A 1 99 ? -17.906 -26.125 -14.172 1 93.69 99 LYS A CA 1
ATOM 765 C C . LYS A 1 99 ? -17.219 -24.766 -14.047 1 93.69 99 LYS A C 1
ATOM 767 O O . LYS A 1 99 ? -17.562 -23.828 -14.773 1 93.69 99 LYS A O 1
ATOM 772 N N . PHE A 1 100 ? -16.359 -24.672 -13.141 1 95.06 100 PHE A N 1
ATOM 773 C CA . PHE A 1 100 ? -15.617 -23.438 -12.938 1 95.06 100 PHE A CA 1
ATOM 774 C C . PHE A 1 100 ? -14.555 -23.266 -14.016 1 95.06 100 PHE A C 1
ATOM 776 O O . PHE A 1 100 ? -13.75 -24.172 -14.25 1 95.06 100 PHE A O 1
ATOM 783 N N . ASN A 1 101 ? -14.555 -22.078 -14.695 1 93.94 101 ASN A N 1
ATOM 784 C CA . ASN A 1 101 ? -13.594 -21.719 -15.734 1 93.94 101 ASN A CA 1
ATOM 785 C C . ASN A 1 101 ? -12.758 -20.5 -15.336 1 93.94 101 ASN A C 1
ATOM 787 O O . ASN A 1 101 ? -13.266 -19.391 -15.289 1 93.94 101 ASN A O 1
ATOM 791 N N . ALA A 1 102 ? -11.516 -20.766 -15.195 1 93.5 102 ALA A N 1
ATOM 792 C CA . ALA A 1 102 ? -10.633 -19.719 -14.688 1 93.5 102 ALA A CA 1
ATOM 793 C C . ALA A 1 102 ? -10.578 -18.516 -15.633 1 93.5 102 ALA A C 1
ATOM 795 O O . ALA A 1 102 ? -10.562 -17.375 -15.195 1 93.5 102 ALA A O 1
ATOM 796 N N . ASN A 1 103 ? -10.578 -18.719 -16.906 1 91.75 103 ASN A N 1
ATOM 797 C CA . ASN A 1 103 ? -10.445 -17.656 -17.891 1 91.75 103 ASN A CA 1
ATOM 798 C C . ASN A 1 103 ? -11.688 -16.766 -17.938 1 91.75 103 ASN A C 1
ATOM 800 O O . ASN A 1 103 ? -11.641 -15.648 -18.438 1 91.75 103 ASN A O 1
ATOM 804 N N . VAL A 1 104 ? -12.773 -17.328 -17.422 1 93 104 VAL A N 1
ATOM 805 C CA . VAL A 1 104 ? -14.039 -16.594 -17.453 1 93 104 VAL A CA 1
ATOM 806 C C . VAL A 1 104 ? -14.367 -16.062 -16.062 1 93 104 VAL A C 1
ATOM 808 O O . VAL A 1 104 ? -14.914 -14.961 -15.93 1 93 104 VAL A O 1
ATOM 811 N N . HIS A 1 105 ? -14.039 -16.828 -15.078 1 96.31 105 HIS A N 1
ATOM 812 C CA . HIS A 1 105 ? -14.578 -16.578 -13.758 1 96.31 105 HIS A CA 1
ATOM 813 C C . HIS A 1 105 ? -13.539 -15.922 -12.852 1 96.31 105 HIS A C 1
ATOM 815 O O . HIS A 1 105 ? -13.844 -15.547 -11.719 1 96.31 105 HIS A O 1
ATOM 821 N N . ILE A 1 106 ? -12.32 -15.812 -13.25 1 94.88 106 ILE A N 1
ATOM 822 C CA . ILE A 1 106 ? -11.289 -15.055 -12.531 1 94.88 106 ILE A CA 1
ATOM 823 C C . ILE A 1 106 ? -10.977 -13.766 -13.281 1 94.88 106 ILE A C 1
ATOM 825 O O . ILE A 1 106 ? -10.695 -13.789 -14.484 1 94.88 106 ILE A O 1
ATOM 829 N N . GLU A 1 107 ? -11.039 -12.711 -12.445 1 93.69 107 GLU A N 1
ATOM 830 C CA . GLU A 1 107 ? -10.852 -11.391 -13.055 1 93.69 107 GLU A CA 1
ATOM 831 C C . GLU A 1 107 ? -9.797 -10.586 -12.305 1 93.69 107 GLU A C 1
ATOM 833 O O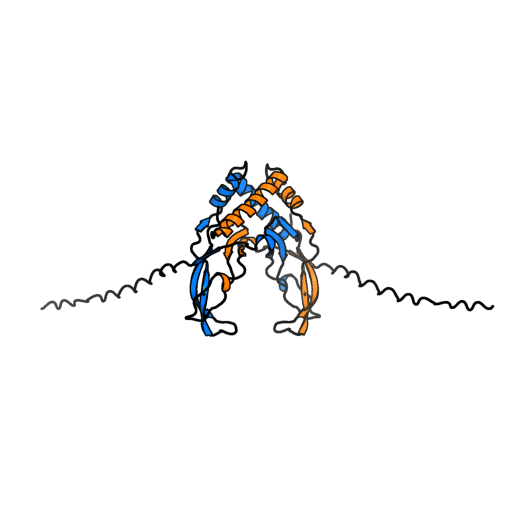 . GLU A 1 107 ? -9.547 -10.82 -11.117 1 93.69 107 GLU A O 1
ATOM 838 N N . LYS A 1 108 ? -9.141 -9.711 -13.039 1 93.31 108 LYS A N 1
ATOM 839 C CA . LYS A 1 108 ? -8.328 -8.641 -12.477 1 93.31 108 LYS A CA 1
ATOM 840 C C . LYS A 1 108 ? -7.219 -9.203 -11.594 1 93.31 108 LYS A C 1
ATOM 842 O O . LYS A 1 108 ? -7.172 -8.922 -10.391 1 93.31 108 LYS A O 1
ATOM 847 N N . PRO A 1 109 ? -6.352 -10.016 -12.188 1 95.25 109 PRO A N 1
ATOM 848 C CA . PRO A 1 109 ? -5.188 -10.391 -11.383 1 95.25 109 PRO A CA 1
ATOM 849 C C . PRO A 1 109 ? -4.371 -9.18 -10.93 1 95.25 109 PRO A C 1
ATOM 851 O O . PRO A 1 109 ? -4.168 -8.242 -11.703 1 95.25 109 PRO A O 1
ATOM 854 N N . VAL A 1 110 ? -3.936 -9.18 -9.695 1 97.38 110 VAL A N 1
ATOM 855 C CA . VAL A 1 110 ? -3.26 -8.016 -9.141 1 97.38 110 VAL A CA 1
ATOM 856 C C . VAL A 1 110 ? -2.133 -8.461 -8.211 1 97.38 110 VAL A C 1
ATOM 858 O O . VAL A 1 110 ? -2.092 -9.617 -7.785 1 97.38 110 VAL A O 1
ATOM 861 N N . VAL A 1 111 ? -1.222 -7.516 -8.008 1 97.81 111 VAL A N 1
ATOM 862 C CA . VAL A 1 111 ? -0.348 -7.578 -6.844 1 97.81 111 VAL A CA 1
ATOM 863 C C . VAL A 1 111 ? -1.057 -6.973 -5.633 1 97.81 111 VAL A C 1
ATOM 865 O O . VAL A 1 111 ? -1.313 -5.766 -5.598 1 97.81 111 VAL A O 1
ATOM 868 N N . LEU A 1 112 ? -1.381 -7.832 -4.754 1 97.81 112 LEU A N 1
ATOM 869 C CA . LEU A 1 112 ? -1.986 -7.336 -3.523 1 97.81 112 LEU A CA 1
ATOM 870 C C . LEU A 1 112 ? -0.918 -6.844 -2.553 1 97.81 112 LEU A C 1
ATOM 872 O O . LEU A 1 112 ? 0.086 -7.527 -2.33 1 97.81 112 LEU A O 1
ATOM 876 N N . PHE A 1 113 ? -1.123 -5.672 -2.084 1 98.44 113 PHE A N 1
ATOM 877 C CA . PHE A 1 113 ? -0.244 -5.113 -1.063 1 98.44 113 PHE A CA 1
ATOM 878 C C . PHE A 1 113 ? -0.891 -5.195 0.314 1 98.44 113 PHE A C 1
ATOM 880 O O . PHE A 1 113 ? -1.953 -4.613 0.543 1 98.44 113 PHE A O 1
ATOM 887 N N . GLN A 1 114 ? -0.238 -5.938 1.181 1 98.06 114 GLN A N 1
ATOM 888 C CA . GLN A 1 114 ? -0.648 -6 2.58 1 98.06 114 GLN A CA 1
ATOM 889 C C . GLN A 1 114 ? 0.246 -5.125 3.455 1 98.06 114 GLN A C 1
ATOM 891 O O . GLN A 1 114 ? 1.324 -5.551 3.873 1 98.06 114 GLN A O 1
ATOM 896 N N . PRO A 1 115 ? -0.265 -4.027 3.891 1 98.12 115 PRO A N 1
ATOM 897 C CA . PRO A 1 115 ? 0.567 -3.082 4.637 1 98.12 115 PRO A CA 1
ATOM 898 C C . PRO A 1 115 ? 0.876 -3.555 6.055 1 98.12 115 PRO A C 1
ATOM 900 O O . PRO A 1 115 ? 0.041 -4.207 6.688 1 98.12 115 PRO A O 1
ATOM 903 N N . SER A 1 116 ? 2.07 -3.244 6.473 1 98.19 116 SER A N 1
ATOM 904 C CA . SER A 1 116 ? 2.404 -3.414 7.883 1 98.19 116 SER A CA 1
ATOM 905 C C . SER A 1 116 ? 1.71 -2.365 8.742 1 98.19 116 SER A C 1
ATOM 907 O O . SER A 1 116 ? 1.909 -1.164 8.555 1 98.19 116 SER A O 1
ATOM 909 N N . LYS A 1 117 ? 0.954 -2.775 9.711 1 97.25 117 LYS A N 1
ATOM 910 C CA . LYS A 1 117 ? 0.219 -1.852 10.57 1 97.25 117 LYS A CA 1
ATOM 911 C C . LYS A 1 117 ? 1.167 -0.896 11.289 1 97.25 117 LYS A C 1
ATOM 913 O O . LYS A 1 117 ? 0.896 0.303 11.383 1 97.25 117 LYS A O 1
ATOM 918 N N . LYS A 1 118 ? 2.195 -1.491 11.789 1 96.75 118 LYS A N 1
ATOM 919 C CA . LYS A 1 118 ? 3.164 -0.698 12.539 1 96.75 118 LYS A CA 1
ATOM 920 C C . LYS A 1 118 ? 3.725 0.435 11.688 1 96.75 118 LYS A C 1
ATOM 922 O O . LYS A 1 118 ? 3.832 1.573 12.148 1 96.75 118 LYS A O 1
ATOM 927 N N . TYR A 1 119 ? 4.07 0.186 10.523 1 97.94 119 TYR A N 1
ATOM 928 C CA . TYR A 1 119 ? 4.68 1.182 9.648 1 97.94 119 TYR A CA 1
ATOM 929 C C . TYR A 1 119 ? 3.668 2.25 9.25 1 97.94 119 TYR A C 1
ATOM 931 O O . TYR A 1 119 ? 4.004 3.436 9.18 1 97.94 119 TYR A O 1
ATOM 939 N N . PHE A 1 120 ? 2.484 1.834 9.023 1 98.25 120 PHE A N 1
ATOM 940 C CA . PHE A 1 120 ? 1.534 2.74 8.391 1 98.25 120 PHE A CA 1
ATOM 941 C C . PHE A 1 120 ? 0.722 3.492 9.438 1 98.25 120 PHE A C 1
ATOM 943 O O . PHE A 1 120 ? -0.158 4.285 9.102 1 98.25 120 PHE A O 1
ATOM 950 N N . THR A 1 121 ? 1.013 3.334 10.633 1 97.19 121 THR A N 1
ATOM 951 C CA . THR A 1 121 ? 0.43 4.129 11.711 1 97.19 121 THR A CA 1
ATOM 952 C C . THR A 1 121 ? 1.366 5.262 12.117 1 97.19 121 THR A C 1
ATOM 954 O O . THR A 1 121 ? 2.559 5.039 12.336 1 97.19 121 THR A O 1
ATOM 957 N N . LEU A 1 122 ? 0.83 6.402 12.102 1 95.12 122 LEU A N 1
ATOM 958 C CA . LEU A 1 122 ? 1.599 7.531 12.617 1 95.12 122 LEU A CA 1
ATOM 959 C C . LEU A 1 122 ? 1.298 7.766 14.094 1 95.12 122 LEU A C 1
ATOM 961 O O . LEU A 1 122 ? 0.148 7.648 14.523 1 95.12 122 LEU A O 1
ATOM 965 N N . THR A 1 123 ? 2.461 8.016 14.734 1 89.44 123 THR A N 1
ATOM 966 C CA . THR A 1 123 ? 2.328 8.289 16.156 1 89.44 123 THR A CA 1
ATOM 967 C C . THR A 1 123 ? 2.861 9.672 16.5 1 89.44 123 THR A C 1
ATOM 969 O O . THR A 1 123 ? 3.725 10.203 15.789 1 89.44 123 THR A O 1
ATOM 972 N N . ASP A 1 124 ? 2.328 10.297 17.484 1 85.88 124 ASP A N 1
ATOM 973 C CA . ASP A 1 124 ? 2.82 11.562 18.016 1 85.88 124 ASP A CA 1
ATOM 974 C C . ASP A 1 124 ? 2.795 12.664 16.969 1 85.88 124 ASP A C 1
ATOM 976 O O . ASP A 1 124 ? 3.787 13.367 16.766 1 85.88 124 ASP A O 1
ATOM 980 N N . VAL A 1 125 ? 1.807 12.648 16.312 1 88.88 125 VAL A N 1
ATOM 981 C CA . VAL A 1 125 ? 1.626 13.695 15.312 1 88.88 125 VAL A CA 1
ATOM 982 C C . VAL A 1 125 ? 0.879 14.875 15.93 1 88.88 125 VAL A C 1
ATOM 984 O O . VAL A 1 125 ? 0.028 14.688 16.812 1 88.88 125 VAL A O 1
ATOM 987 N N . SER A 1 126 ? 1.302 16.047 15.586 1 92.25 126 SER A N 1
ATOM 988 C CA . SER A 1 126 ? 0.587 17.266 15.938 1 92.25 126 SER A CA 1
ATOM 989 C C . SER A 1 126 ? -0.112 17.875 14.727 1 92.25 126 SER A C 1
ATOM 991 O O . SER A 1 126 ? 0.213 17.547 13.586 1 92.25 126 SER A O 1
ATOM 993 N N . TYR A 1 127 ? -1.075 18.688 15.031 1 94.06 127 TYR A N 1
ATOM 994 C CA . TYR A 1 127 ? -1.894 19.25 13.969 1 94.06 127 TYR A CA 1
ATOM 995 C C . TYR A 1 127 ? -1.879 20.781 14.008 1 94.06 127 TYR A C 1
ATOM 997 O O . TYR A 1 127 ? -1.807 21.375 15.086 1 94.06 127 TYR A O 1
ATOM 1005 N N . GLU A 1 128 ? -1.911 21.328 12.883 1 94.44 128 GLU A N 1
ATOM 1006 C CA . GLU A 1 128 ? -2.023 22.781 12.742 1 94.44 128 GLU A CA 1
ATOM 1007 C C . GLU A 1 128 ? -3.088 23.156 11.711 1 94.44 128 GLU A C 1
ATOM 1009 O O . GLU A 1 128 ? -3.01 22.75 10.555 1 94.44 128 GLU A O 1
ATOM 1014 N N . GLN A 1 129 ? -4.121 23.891 12.188 1 94.19 129 GLN A N 1
ATOM 1015 C CA . GLN A 1 129 ? -5.156 24.344 11.273 1 94.19 129 GLN A CA 1
ATOM 1016 C C . GLN A 1 129 ? -4.68 25.547 10.453 1 94.19 129 GLN A C 1
ATOM 1018 O O . GLN A 1 129 ? -4.156 26.516 11.016 1 94.19 129 GLN A O 1
ATOM 1023 N N . THR A 1 130 ? -4.785 25.375 9.141 1 92.06 130 THR A N 1
ATOM 1024 C CA . THR A 1 130 ? -4.445 26.484 8.273 1 92.06 130 THR A CA 1
ATOM 1025 C C . THR A 1 130 ? -5.68 26.984 7.527 1 92.06 130 THR A C 1
ATOM 1027 O O . THR A 1 130 ? -6.762 26.406 7.648 1 92.06 130 THR A O 1
ATOM 1030 N N . THR A 1 131 ? -5.633 28.297 7.105 1 79.5 131 THR A N 1
ATOM 1031 C CA . THR A 1 131 ? -6.766 28.875 6.398 1 79.5 131 THR A CA 1
ATOM 1032 C C . THR A 1 131 ? -6.742 28.484 4.926 1 79.5 131 THR A C 1
ATOM 1034 O O . THR A 1 131 ? -5.668 28.359 4.328 1 79.5 131 THR A O 1
ATOM 1037 N N . ALA A 1 132 ? -7.922 27.797 4.539 1 66.06 132 ALA A N 1
ATOM 1038 C CA . ALA A 1 132 ? -8.062 27.312 3.168 1 66.06 132 ALA A CA 1
ATOM 1039 C C . ALA A 1 132 ? -7.613 28.375 2.166 1 66.06 132 ALA A C 1
ATOM 1041 O O . ALA A 1 132 ? -7.848 29.562 2.365 1 66.06 132 ALA A O 1
ATOM 1042 N N . ARG A 1 133 ? -6.48 28.141 1.41 1 59.34 133 ARG A N 1
ATOM 1043 C CA . ARG A 1 133 ? -6.105 29.109 0.385 1 59.34 133 ARG A CA 1
ATOM 1044 C C . ARG A 1 133 ? -7.305 29.484 -0.479 1 59.34 133 ARG A C 1
ATOM 1046 O O . ARG A 1 133 ? -8.18 28.656 -0.732 1 59.34 133 ARG A O 1
ATOM 1053 N N . PRO A 1 134 ? -7.809 30.672 -0.505 1 48.62 134 PRO A N 1
ATOM 1054 C CA . PRO A 1 134 ? -8.945 31.078 -1.337 1 48.62 134 PRO A CA 1
ATOM 1055 C C . PRO A 1 134 ? -9.008 30.312 -2.66 1 48.62 134 PRO A C 1
ATOM 1057 O O . PRO A 1 134 ? -7.973 30.031 -3.266 1 48.62 134 PRO A O 1
ATOM 1060 N N . LYS A 1 135 ? -9.898 29.422 -2.779 1 47.19 135 LYS A N 1
ATOM 1061 C CA . LYS A 1 135 ? -10.062 28.859 -4.117 1 47.19 135 LYS A CA 1
ATOM 1062 C C . LYS A 1 135 ? -9.781 29.906 -5.191 1 47.19 135 LYS A C 1
ATOM 1064 O O . LYS A 1 135 ? -10.086 31.094 -5.008 1 47.19 135 LYS A O 1
ATOM 1069 N N . LYS A 1 136 ? -8.695 29.859 -5.988 1 41.28 136 LYS A N 1
ATOM 1070 C CA . LYS A 1 136 ? -8.633 30.828 -7.086 1 41.28 136 LYS A CA 1
ATOM 1071 C C . LYS A 1 136 ? -10.023 31.188 -7.594 1 41.28 136 LYS A C 1
ATOM 1073 O O . LYS A 1 136 ? -10.805 30.297 -7.961 1 41.28 136 LYS A O 1
ATOM 1078 N N . GLY A 1 137 ? -10.711 32.031 -7.109 1 37.03 137 GLY A N 1
ATOM 1079 C CA . GLY A 1 137 ? -11.953 32.594 -7.641 1 37.03 137 GLY A CA 1
ATOM 1080 C C . GLY A 1 137 ? -12.086 32.406 -9.141 1 37.03 137 GLY A C 1
ATOM 1081 O O . GLY A 1 137 ? -11.078 32.406 -9.859 1 37.03 137 GLY A O 1
ATOM 1082 N N . THR A 1 138 ? -13.047 31.516 -9.656 1 39.72 138 THR A N 1
ATOM 1083 C CA . THR A 1 138 ? -13.445 31.422 -11.062 1 39.72 138 THR A CA 1
ATOM 1084 C C . THR A 1 138 ? -13.367 32.781 -11.742 1 39.72 138 THR A C 1
ATOM 1086 O O . THR A 1 138 ? -13.977 33.75 -11.273 1 39.72 138 THR A O 1
ATOM 1089 N N . LYS A 1 139 ? -12.305 33.156 -12.453 1 39.34 139 LYS A N 1
ATOM 1090 C CA . LYS A 1 139 ? -12.328 34.312 -13.32 1 39.34 139 LYS A CA 1
ATOM 1091 C C . LYS A 1 139 ? -13.734 34.594 -13.859 1 39.34 139 LYS A C 1
ATOM 1093 O O . LYS A 1 139 ? -14.391 33.656 -14.352 1 39.34 139 LYS A O 1
ATOM 1098 N N . PRO A 1 140 ? -14.531 35.531 -13.43 1 38 140 PRO A N 1
ATOM 1099 C CA . PRO A 1 140 ? -15.797 35.875 -14.086 1 38 140 PRO A CA 1
ATOM 1100 C C . PRO A 1 140 ? -15.75 35.625 -15.594 1 38 140 PRO A C 1
ATOM 1102 O O . PRO A 1 140 ? -14.711 35.844 -16.219 1 38 140 PRO A O 1
ATOM 1105 N N . ALA A 1 141 ? -16.656 34.812 -16.078 1 42.59 141 ALA A N 1
ATOM 1106 C CA . ALA A 1 141 ? -16.75 34.594 -17.531 1 42.59 141 ALA A CA 1
ATOM 1107 C C . ALA A 1 141 ? -16.547 35.906 -18.297 1 42.59 141 ALA A C 1
ATOM 1109 O O . ALA A 1 141 ? -16.969 36.969 -17.875 1 42.59 141 ALA A O 1
ATOM 1110 N N . PRO A 1 142 ? -15.445 36 -19.078 1 42.5 142 PRO A N 1
ATOM 1111 C CA . PRO A 1 142 ? -15.297 37.25 -19.844 1 42.5 142 PRO A CA 1
ATOM 1112 C C . PRO A 1 142 ? -16.625 37.812 -20.328 1 42.5 142 PRO A C 1
ATOM 1114 O O . PRO A 1 142 ? -17.531 37.031 -20.688 1 42.5 142 PRO A O 1
ATOM 1117 N N . LYS A 1 143 ? -17.094 38.906 -19.781 1 39.75 143 LYS A N 1
ATOM 1118 C CA . LYS A 1 143 ? -18.281 39.594 -20.297 1 39.75 143 LYS A CA 1
ATOM 1119 C C . LYS A 1 143 ? -18.359 39.5 -21.812 1 39.75 143 LYS A C 1
ATOM 1121 O O . LYS A 1 143 ? -17.359 39.719 -22.5 1 39.75 143 LYS A O 1
ATOM 1126 N N . PRO A 1 144 ? -19.297 38.688 -22.375 1 39.69 144 PRO A N 1
ATOM 1127 C CA . PRO A 1 144 ? -19.422 38.688 -23.844 1 39.69 144 PRO A CA 1
ATOM 1128 C C . PRO A 1 144 ? -19.234 40.062 -24.453 1 39.69 144 PRO A C 1
ATOM 1130 O O . PRO A 1 144 ? -19.703 41.062 -23.891 1 39.69 144 PRO A O 1
ATOM 1133 N N . ASP A 1 145 ? -18.125 40.344 -25.016 1 38.59 145 ASP A N 1
ATOM 1134 C CA . ASP A 1 145 ? -17.875 41.562 -25.812 1 38.59 145 ASP A CA 1
ATOM 1135 C C . ASP A 1 145 ? -19.125 41.938 -26.594 1 38.59 145 ASP A C 1
ATOM 1137 O O . ASP A 1 145 ? -19.594 41.188 -27.438 1 38.59 145 ASP A O 1
ATOM 1141 N N . THR A 1 146 ? -20.203 42.438 -25.938 1 39.09 146 THR A N 1
ATOM 1142 C CA . THR A 1 146 ? -21.266 43.031 -26.734 1 39.09 146 THR A CA 1
ATOM 1143 C C . THR A 1 146 ? -20.688 43.906 -27.844 1 39.09 146 THR A C 1
ATOM 1145 O O . THR A 1 146 ? -20.078 44.938 -27.578 1 39.09 146 THR A O 1
ATOM 1148 N N . GLY A 1 147 ? -20.125 43.344 -28.891 1 34.81 147 GLY A N 1
ATOM 1149 C CA . GLY A 1 147 ? -19.781 44 -30.141 1 34.81 147 GLY A CA 1
ATOM 1150 C C . GLY A 1 147 ? -20.734 45.094 -30.516 1 34.81 147 GLY A C 1
ATOM 1151 O O . GLY A 1 147 ? -21.922 44.875 -30.703 1 34.81 147 GLY A O 1
ATOM 1152 N N . SER A 1 148 ? -20.578 46.312 -29.938 1 35.81 148 SER A N 1
ATOM 1153 C CA . SER A 1 148 ? -21.25 47.531 -30.375 1 35.81 148 SER A CA 1
ATOM 1154 C C . SER A 1 148 ? -21.281 47.625 -31.906 1 35.81 148 SER A C 1
ATOM 1156 O O . SER A 1 148 ? -20.25 47.781 -32.531 1 35.81 148 SER A O 1
ATOM 1158 N N . GLY A 1 149 ? -22.094 46.781 -32.562 1 31.3 149 GLY A N 1
ATOM 1159 C CA . GLY A 1 149 ? -22.375 47.031 -33.969 1 31.3 149 GLY A CA 1
ATOM 1160 C C . GLY A 1 149 ? -22.734 48.469 -34.281 1 31.3 149 GLY A C 1
ATOM 1161 O O . GLY A 1 149 ? -23.828 48.938 -33.938 1 31.3 149 GLY A O 1
ATOM 1162 N N . GLY A 1 150 ? -21.875 49.406 -33.938 1 30.06 150 GLY A N 1
ATOM 1163 C CA . GLY A 1 150 ? -22.125 50.781 -34.344 1 30.06 150 GLY A CA 1
ATOM 1164 C C . GLY A 1 150 ? -22.438 50.875 -35.812 1 30.06 150 GLY A C 1
ATOM 1165 O O . GLY A 1 150 ? -21.609 50.594 -36.688 1 30.06 150 GLY A O 1
ATOM 1166 N N . ASN A 1 151 ? -23.672 50.5 -36.188 1 32.91 151 ASN A N 1
ATOM 1167 C CA . ASN A 1 151 ? -24.25 50.812 -37.5 1 32.91 151 ASN A CA 1
ATOM 1168 C C . ASN A 1 151 ? -24.078 52.281 -37.844 1 32.91 151 ASN A C 1
ATOM 1170 O O . ASN A 1 151 ? -24.656 53.156 -37.188 1 32.91 151 ASN A O 1
ATOM 1174 N N . SER A 1 152 ? -22.812 52.688 -38.062 1 30.55 152 SER A N 1
ATOM 1175 C CA . SER A 1 152 ? -22.641 54.031 -38.625 1 30.55 152 SER A CA 1
ATOM 1176 C C . SER A 1 152 ? -23.578 54.219 -39.812 1 30.55 152 SER A C 1
ATOM 1178 O O . SER A 1 152 ? -23.562 53.438 -40.781 1 30.55 152 SER A O 1
ATOM 1180 N N . GLY A 1 153 ? -24.797 54.625 -39.562 1 29.11 153 GLY A N 1
ATOM 1181 C CA . GLY A 1 153 ? -25.734 55.25 -40.5 1 29.11 153 GLY A CA 1
ATOM 1182 C C . GLY A 1 153 ? -25.062 56.25 -41.438 1 29.11 153 GLY A C 1
ATOM 1183 O O . GLY A 1 153 ? -24.578 57.281 -41 1 29.11 153 GLY A O 1
ATOM 1184 N N . GLU A 1 154 ? -24.188 55.781 -42.344 1 29.14 154 GLU A N 1
ATOM 1185 C CA . GLU A 1 154 ? -23.797 56.719 -43.406 1 29.14 154 GLU A CA 1
ATOM 1186 C C . GLU A 1 154 ? -25 57.406 -44.031 1 29.14 154 GLU A C 1
ATOM 1188 O O . GLU A 1 154 ? -25.969 56.75 -44.406 1 29.14 154 GLU A O 1
ATOM 1193 N N . GLY A 1 155 ? -25.25 58.656 -43.656 1 27.44 155 GLY A N 1
ATOM 1194 C CA . GLY A 1 155 ? -26.047 59.75 -44.188 1 27.44 155 GLY A CA 1
ATOM 1195 C C . GLY A 1 155 ? -25.859 59.938 -45.688 1 27.44 155 GLY A C 1
ATOM 1196 O O . GLY A 1 155 ? -24.75 60.281 -46.125 1 27.44 155 GLY A O 1
ATOM 1197 N N . ILE A 1 156 ? -26.188 58.938 -46.562 1 24.08 156 ILE A N 1
ATOM 1198 C CA . ILE A 1 156 ? -26.672 59.625 -47.75 1 24.08 156 ILE A CA 1
ATOM 1199 C C . ILE A 1 156 ? -28.062 60.188 -47.5 1 24.08 156 ILE A C 1
ATOM 1201 O O . ILE A 1 156 ? -28.859 59.594 -46.781 1 24.08 156 ILE A O 1
ATOM 1205 N N . MET B 1 1 ? 11.219 -17.344 -20.172 1 41.06 1 MET B N 1
ATOM 1206 C CA . MET B 1 1 ? 10.703 -18.594 -19.609 1 41.06 1 MET B CA 1
ATOM 1207 C C . MET B 1 1 ? 9.25 -18.422 -19.172 1 41.06 1 MET B C 1
ATOM 1209 O O . MET B 1 1 ? 8.828 -17.328 -18.781 1 41.06 1 MET B O 1
ATOM 1213 N N . ALA B 1 2 ? 8.43 -19.25 -19.453 1 50.53 2 ALA B N 1
ATOM 1214 C CA . ALA B 1 2 ? 6.992 -19.078 -19.25 1 50.53 2 ALA B CA 1
ATOM 1215 C C . ALA B 1 2 ? 6.668 -18.906 -17.781 1 50.53 2 ALA B C 1
ATOM 1217 O O . ALA B 1 2 ? 7.191 -19.625 -16.922 1 50.53 2 ALA B O 1
ATOM 1218 N N . SER B 1 3 ? 6.137 -17.703 -17.266 1 72.06 3 SER B N 1
ATOM 1219 C CA . SER B 1 3 ? 5.762 -17.406 -15.883 1 72.06 3 SER B CA 1
ATOM 1220 C C . SER B 1 3 ? 4.918 -18.516 -15.281 1 72.06 3 SER B C 1
ATOM 1222 O O . SER B 1 3 ? 4.18 -19.203 -15.992 1 72.06 3 SER B O 1
ATOM 1224 N N . LYS B 1 4 ? 5.434 -19.109 -14.172 1 86.62 4 LYS B N 1
ATOM 1225 C CA . LYS B 1 4 ? 4.664 -20.094 -13.414 1 86.62 4 LYS B CA 1
ATOM 1226 C C . LYS B 1 4 ? 3.213 -19.656 -13.258 1 86.62 4 LYS B C 1
ATOM 1228 O O . LYS B 1 4 ? 2.939 -18.5 -12.914 1 86.62 4 LYS B O 1
ATOM 1233 N N . PRO B 1 5 ? 2.301 -20.547 -13.695 1 92.31 5 PRO B N 1
ATOM 1234 C CA . PRO B 1 5 ? 0.893 -20.172 -13.547 1 92.31 5 PRO B CA 1
ATOM 1235 C C . PRO B 1 5 ? 0.503 -19.906 -12.094 1 92.31 5 PRO B C 1
ATOM 1237 O O . PRO B 1 5 ? 1.062 -20.516 -11.18 1 92.31 5 PRO B O 1
ATOM 1240 N N . LEU B 1 6 ? -0.402 -19.031 -11.883 1 94.75 6 LEU B N 1
ATOM 1241 C CA . LEU B 1 6 ? -0.988 -18.828 -10.562 1 94.75 6 LEU B CA 1
ATOM 1242 C C . LEU B 1 6 ? -1.9 -19.984 -10.18 1 94.75 6 LEU B C 1
ATOM 1244 O O . LEU B 1 6 ? -2.836 -20.312 -10.914 1 94.75 6 LEU B O 1
ATOM 1248 N N . GLN B 1 7 ? -1.615 -20.531 -9.047 1 94.62 7 GLN B N 1
ATOM 1249 C CA . GLN B 1 7 ? -2.389 -21.688 -8.594 1 94.62 7 GLN B CA 1
ATOM 1250 C C . GLN B 1 7 ? -3.607 -21.25 -7.785 1 94.62 7 GLN B C 1
ATOM 1252 O O . GLN B 1 7 ? -3.533 -20.297 -7.008 1 94.62 7 GLN B O 1
ATOM 1257 N N . PHE B 1 8 ? -4.707 -22.031 -8 1 95.38 8 PHE B N 1
ATOM 1258 C CA . PHE B 1 8 ? -5.918 -21.75 -7.238 1 95.38 8 PHE B CA 1
ATOM 1259 C C . PHE B 1 8 ? -6.707 -23.016 -6.973 1 95.38 8 PHE B C 1
ATOM 1261 O O . PHE B 1 8 ? -6.48 -24.047 -7.617 1 95.38 8 PHE B O 1
ATOM 1268 N N . VAL B 1 9 ? -7.555 -22.938 -5.965 1 94.5 9 VAL B N 1
ATOM 1269 C CA . VAL B 1 9 ? -8.539 -23.984 -5.68 1 94.5 9 VAL B CA 1
ATOM 1270 C C . VAL B 1 9 ? -9.945 -23.406 -5.781 1 94.5 9 VAL B C 1
ATOM 1272 O O . VAL B 1 9 ? -10.148 -22.203 -5.582 1 94.5 9 VAL B O 1
ATOM 1275 N N . VAL B 1 10 ? -10.82 -24.266 -6.18 1 94.88 10 VAL B N 1
ATOM 1276 C CA . VAL B 1 10 ? -12.234 -23.875 -6.172 1 94.88 10 VAL B CA 1
ATOM 1277 C C . VAL B 1 10 ? -12.891 -24.359 -4.883 1 94.88 10 VAL B C 1
ATOM 1279 O O . VAL B 1 10 ? -12.828 -25.547 -4.555 1 94.88 10 VAL B O 1
ATOM 1282 N N . VAL B 1 11 ? -13.477 -23.422 -4.117 1 93.69 11 VAL B N 1
ATOM 1283 C CA . VAL B 1 11 ? -14.102 -23.781 -2.85 1 93.69 11 VAL B CA 1
ATOM 1284 C C . VAL B 1 11 ? -15.562 -23.344 -2.855 1 93.69 11 VAL B C 1
ATOM 1286 O O . VAL B 1 11 ? -15.953 -22.469 -3.635 1 93.69 11 VAL B O 1
ATOM 1289 N N . GLU B 1 12 ? -16.297 -24.062 -1.965 1 92.62 12 GLU B N 1
ATOM 1290 C CA . GLU B 1 12 ? -17.688 -23.672 -1.76 1 92.62 12 GLU B CA 1
ATOM 1291 C C . GLU B 1 12 ? -17.828 -22.719 -0.578 1 92.62 12 GLU B C 1
ATOM 1293 O O . GLU B 1 12 ? -17.266 -22.969 0.493 1 92.62 12 GLU B O 1
ATOM 1298 N N . ARG B 1 13 ? -18.5 -21.594 -0.858 1 92.44 13 ARG B N 1
ATOM 1299 C CA . ARG B 1 13 ? -18.672 -20.594 0.185 1 92.44 13 ARG B CA 1
ATOM 1300 C C . ARG B 1 13 ? -20.094 -20.031 0.166 1 92.44 13 ARG B C 1
ATOM 1302 O O . ARG B 1 13 ? -20.656 -19.781 -0.903 1 92.44 13 ARG B O 1
ATOM 1309 N N . LYS B 1 14 ? -20.594 -19.969 1.438 1 92.88 14 LYS B N 1
ATOM 1310 C CA . LYS B 1 14 ? -21.875 -19.297 1.562 1 92.88 14 LYS B CA 1
ATOM 1311 C C . LYS B 1 14 ? -21.703 -17.781 1.488 1 92.88 14 LYS B C 1
ATOM 1313 O O . LYS B 1 14 ? -21.016 -17.188 2.322 1 92.88 14 LYS B O 1
ATOM 1318 N N . LEU B 1 15 ? -22.328 -17.203 0.513 1 90.38 15 LEU B N 1
ATOM 1319 C CA . LEU B 1 15 ? -22.172 -15.766 0.342 1 90.38 15 LEU B CA 1
ATOM 1320 C C . LEU B 1 15 ? -23.109 -15.008 1.279 1 90.38 15 LEU B C 1
ATOM 1322 O O . LEU B 1 15 ? -24.25 -15.438 1.503 1 90.38 15 LEU B O 1
ATOM 1326 N N . ASN B 1 16 ? -22.594 -13.898 1.847 1 88.38 16 ASN B N 1
ATOM 1327 C CA . ASN B 1 16 ? -23.375 -13.141 2.826 1 88.38 16 ASN B CA 1
ATOM 1328 C C . ASN B 1 16 ? -23.953 -11.875 2.217 1 88.38 16 ASN B C 1
ATOM 1330 O O . ASN B 1 16 ? -24.828 -11.234 2.818 1 88.38 16 ASN B O 1
ATOM 1334 N N . VAL B 1 17 ? -23.469 -11.484 1.063 1 83.75 17 VAL B N 1
ATOM 1335 C CA . VAL B 1 17 ? -23.891 -10.203 0.506 1 83.75 17 VAL B CA 1
ATOM 1336 C C . VAL B 1 17 ? -24.281 -10.383 -0.962 1 83.75 17 VAL B C 1
ATOM 1338 O O . VAL B 1 17 ? -23.875 -11.352 -1.602 1 83.75 17 VAL B O 1
ATOM 1341 N N . GLY B 1 18 ? -25.156 -9.5 -1.413 1 81 18 GLY B N 1
ATOM 1342 C CA . GLY B 1 18 ? -25.422 -9.43 -2.84 1 81 18 GLY B CA 1
ATOM 1343 C C . GLY B 1 18 ? -26.625 -10.25 -3.26 1 81 18 GLY B C 1
ATOM 1344 O O . GLY B 1 18 ? -27.438 -10.656 -2.418 1 81 18 GLY B O 1
ATOM 1345 N N . LYS B 1 19 ? -26.734 -10.492 -4.613 1 84.69 19 LYS B N 1
ATOM 1346 C CA . LYS B 1 19 ? -27.875 -11.172 -5.234 1 84.69 19 LYS B CA 1
ATOM 1347 C C . LYS B 1 19 ? -27.922 -12.641 -4.816 1 84.69 19 LYS B C 1
ATOM 1349 O O . LYS B 1 19 ? -29 -13.234 -4.754 1 84.69 19 LYS B O 1
ATOM 1354 N N . ASN B 1 20 ? -26.797 -13.156 -4.496 1 85.75 20 ASN B N 1
ATOM 1355 C CA . ASN B 1 20 ? -26.703 -14.57 -4.148 1 85.75 20 ASN B CA 1
ATOM 13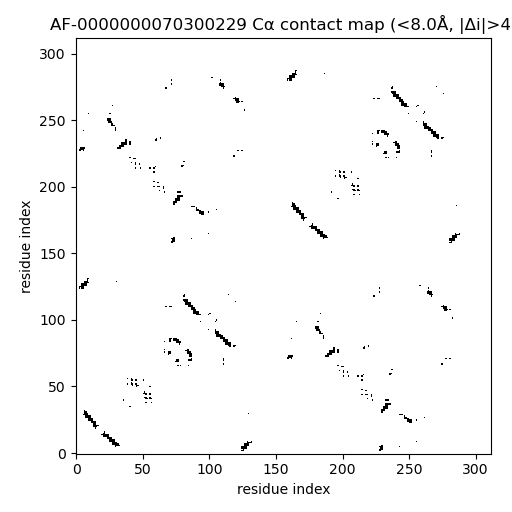56 C C . ASN B 1 20 ? -26.547 -14.773 -2.645 1 85.75 20 ASN B C 1
ATOM 1358 O O . ASN B 1 20 ? -26.062 -15.805 -2.199 1 85.75 20 ASN B O 1
ATOM 1362 N N . ALA B 1 21 ? -26.953 -13.773 -1.927 1 88.25 21 ALA B N 1
ATOM 1363 C CA . ALA B 1 21 ? -26.844 -13.875 -0.474 1 88.25 21 ALA B CA 1
ATOM 1364 C C . ALA B 1 21 ? -27.562 -15.109 0.047 1 88.25 21 ALA B C 1
ATOM 1366 O O . ALA B 1 21 ? -28.688 -15.398 -0.363 1 88.25 21 ALA B O 1
ATOM 1367 N N . GLY B 1 22 ? -26.891 -15.852 0.95 1 89.81 22 GLY B N 1
ATOM 1368 C CA . GLY B 1 22 ? -27.469 -17.047 1.553 1 89.81 22 GLY B CA 1
ATOM 1369 C C . GLY B 1 22 ? -27.234 -18.297 0.736 1 89.81 22 GLY B C 1
ATOM 1370 O O . GLY B 1 22 ? -27.5 -19.406 1.21 1 89.81 22 GLY B O 1
ATOM 1371 N N . LYS B 1 23 ? -26.781 -18.203 -0.471 1 91.44 23 LYS B N 1
ATOM 1372 C CA . LYS B 1 23 ? -26.547 -19.359 -1.336 1 91.44 23 LYS B CA 1
ATOM 1373 C C . LYS B 1 23 ? -25.094 -19.828 -1.25 1 91.44 23 LYS B C 1
ATOM 1375 O O . LYS B 1 23 ? -24.188 -19.016 -1.021 1 91.44 23 LYS B O 1
ATOM 1380 N N . VAL B 1 24 ? -24.953 -21.156 -1.36 1 94.44 24 VAL B N 1
ATOM 1381 C CA . VAL B 1 24 ? -23.609 -21.719 -1.435 1 94.44 24 VAL B CA 1
ATOM 1382 C C . VAL B 1 24 ? -23.109 -21.672 -2.875 1 94.44 24 VAL B C 1
ATOM 1384 O O . VAL B 1 24 ? -23.734 -22.234 -3.779 1 94.44 24 VAL B O 1
ATOM 1387 N N . MET B 1 25 ? -22.016 -20.922 -3.082 1 95.5 25 MET B N 1
ATOM 1388 C CA . MET B 1 25 ? -21.453 -20.719 -4.418 1 95.5 25 MET B CA 1
ATOM 1389 C C . MET B 1 25 ? -20.016 -21.219 -4.488 1 95.5 25 MET B C 1
ATOM 1391 O O . MET B 1 25 ? -19.359 -21.406 -3.455 1 95.5 25 MET B O 1
ATOM 1395 N N . GLN B 1 26 ? -19.562 -21.5 -5.715 1 95.19 26 GLN B N 1
ATOM 1396 C CA . GLN B 1 26 ? -18.172 -21.844 -5.977 1 95.19 26 GLN B CA 1
ATOM 1397 C C . GLN B 1 26 ? -17.328 -20.594 -6.227 1 95.19 26 GLN B C 1
ATOM 1399 O O . GLN B 1 26 ? -17.703 -19.75 -7.031 1 95.19 26 GLN B O 1
ATOM 1404 N N . ILE B 1 27 ? -16.219 -20.516 -5.492 1 94.81 27 ILE B N 1
ATOM 1405 C CA . ILE B 1 27 ? -15.305 -19.406 -5.707 1 94.81 27 ILE B CA 1
ATOM 1406 C C . ILE B 1 27 ? -13.875 -19.922 -5.777 1 94.81 27 ILE B C 1
ATOM 1408 O O . ILE B 1 27 ? -13.555 -20.969 -5.211 1 94.81 27 ILE B O 1
ATOM 1412 N N . ALA B 1 28 ? -13.094 -19.125 -6.504 1 95.88 28 ALA B N 1
ATOM 1413 C CA . ALA B 1 28 ? -11.68 -19.453 -6.586 1 95.88 28 ALA B CA 1
ATOM 1414 C C . ALA B 1 28 ? -10.891 -18.781 -5.473 1 95.88 28 ALA B C 1
ATOM 1416 O O . ALA B 1 28 ? -11.141 -17.609 -5.141 1 95.88 28 ALA B O 1
ATOM 1417 N N . ARG B 1 29 ? -9.945 -19.516 -4.898 1 93.38 29 ARG B N 1
ATOM 1418 C CA . ARG B 1 29 ? -9.016 -18.984 -3.902 1 93.38 29 ARG B CA 1
ATOM 1419 C C . ARG B 1 29 ? -7.574 -19.281 -4.285 1 93.38 29 ARG B C 1
ATOM 1421 O O . ARG B 1 29 ? -7.242 -20.422 -4.625 1 93.38 29 ARG B O 1
ATOM 1428 N N . PRO B 1 30 ? -6.805 -18.219 -4.273 1 92.81 30 PRO B N 1
ATOM 1429 C CA . PRO B 1 30 ? -5.391 -18.484 -4.543 1 92.81 30 PRO B CA 1
ATOM 1430 C C . PRO B 1 30 ? -4.781 -19.484 -3.559 1 92.81 30 PRO B C 1
ATOM 1432 O O . PRO B 1 30 ? -5.145 -19.484 -2.379 1 92.81 30 PRO B O 1
ATOM 1435 N N . THR B 1 31 ? -3.834 -20.359 -4.062 1 91.06 31 THR B N 1
ATOM 1436 C CA . THR B 1 31 ? -3.168 -21.359 -3.229 1 91.06 31 THR B CA 1
ATOM 1437 C C . THR B 1 31 ? -1.764 -21.656 -3.75 1 91.06 31 THR B C 1
ATOM 1439 O O . THR B 1 31 ? -1.319 -21.047 -4.727 1 91.06 31 THR B O 1
ATOM 1442 N N . GLY B 1 32 ? -0.999 -22.578 -3 1 84.44 32 GLY B N 1
ATOM 1443 C CA . GLY B 1 32 ? 0.288 -23.047 -3.482 1 84.44 32 GLY B CA 1
ATOM 1444 C C . GLY B 1 32 ? 1.348 -21.969 -3.527 1 84.44 32 GLY B C 1
ATOM 1445 O O . GLY B 1 32 ? 2.184 -21.938 -4.434 1 84.44 32 GLY B O 1
ATOM 1446 N N . ARG B 1 33 ? 1.31 -21.094 -2.658 1 89.38 33 ARG B N 1
ATOM 1447 C CA . ARG B 1 33 ? 2.25 -19.984 -2.646 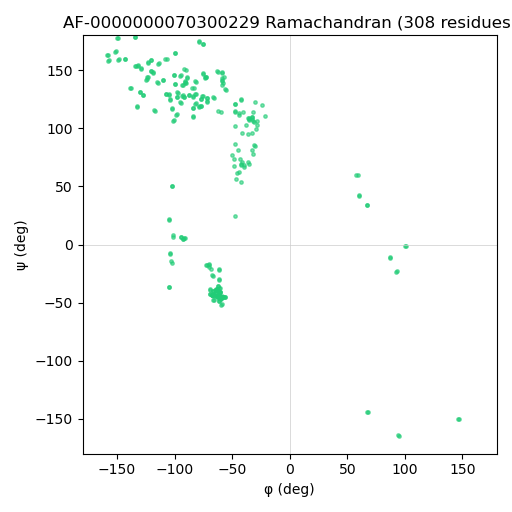1 89.38 33 ARG B CA 1
ATOM 1448 C C . ARG B 1 33 ? 3.402 -20.25 -1.685 1 89.38 33 ARG B C 1
ATOM 1450 O O . ARG B 1 33 ? 3.195 -20.766 -0.588 1 89.38 33 ARG B O 1
ATOM 1457 N N . HIS B 1 34 ? 4.621 -20.016 -2.217 1 94.56 34 HIS B N 1
ATOM 1458 C CA . HIS B 1 34 ? 5.773 -19.984 -1.32 1 94.56 34 HIS B CA 1
ATOM 1459 C C . HIS B 1 34 ? 6.047 -18.562 -0.824 1 94.56 34 HIS B C 1
ATOM 1461 O O . HIS B 1 34 ? 5.723 -17.594 -1.505 1 94.56 34 HIS B O 1
ATOM 1467 N N . ARG B 1 35 ? 6.613 -18.578 0.388 1 97.75 35 ARG B N 1
ATOM 1468 C CA . ARG B 1 35 ? 6.91 -17.281 0.982 1 97.75 35 ARG B CA 1
ATOM 1469 C C . ARG B 1 35 ? 8.406 -16.969 0.9 1 97.75 35 ARG B C 1
ATOM 1471 O O . ARG B 1 35 ? 9.234 -17.797 1.258 1 97.75 35 ARG B O 1
ATOM 1478 N N . VAL B 1 36 ? 8.703 -15.852 0.318 1 98.56 36 VAL B N 1
ATOM 1479 C CA . VAL B 1 36 ? 10.062 -15.32 0.3 1 98.56 36 VAL B CA 1
ATOM 1480 C C . VAL B 1 36 ? 10.219 -14.273 1.396 1 98.56 36 VAL B C 1
ATOM 1482 O O . VAL B 1 36 ? 9.664 -13.172 1.301 1 98.56 36 VAL B O 1
ATOM 1485 N N . ASP B 1 37 ? 11.016 -14.594 2.395 1 98.62 37 ASP B N 1
ATOM 1486 C CA . ASP B 1 37 ? 11.195 -13.641 3.484 1 98.62 37 ASP B CA 1
ATOM 1487 C C . ASP B 1 37 ? 12.109 -12.492 3.064 1 98.62 37 ASP B C 1
ATOM 1489 O O . ASP B 1 37 ? 12.703 -12.523 1.984 1 98.62 37 ASP B O 1
ATOM 1493 N N . PHE B 1 38 ? 12.203 -11.562 3.879 1 98.81 38 PHE B N 1
ATOM 1494 C CA . PHE B 1 38 ? 12.898 -10.328 3.525 1 98.81 38 PHE B CA 1
ATOM 1495 C C . PHE B 1 38 ? 14.375 -10.602 3.258 1 98.81 38 PHE B C 1
ATOM 1497 O O . PHE B 1 38 ? 14.961 -10.023 2.34 1 98.81 38 PHE B O 1
ATOM 1504 N N . ARG B 1 39 ? 15.016 -11.406 4.039 1 98.56 39 ARG B N 1
ATOM 1505 C CA . ARG B 1 39 ? 16.422 -11.742 3.838 1 98.56 39 ARG B CA 1
ATOM 1506 C C . ARG B 1 39 ? 16.641 -12.383 2.471 1 98.56 39 ARG B C 1
ATOM 1508 O O . ARG B 1 39 ? 17.531 -11.977 1.729 1 98.56 39 ARG B O 1
ATOM 1515 N N . SER B 1 40 ? 15.859 -13.398 2.176 1 98.62 40 SER B N 1
ATOM 1516 C CA . SER B 1 40 ? 15.945 -14.086 0.889 1 98.62 40 SER B CA 1
ATOM 1517 C C . SER B 1 40 ? 15.633 -13.133 -0.263 1 98.62 40 SER B C 1
ATOM 1519 O O . SER B 1 40 ? 16.234 -13.227 -1.333 1 98.62 40 SER B O 1
ATOM 1521 N N . PHE B 1 41 ? 14.695 -12.266 -0.031 1 98.81 41 PHE B N 1
ATOM 1522 C CA . PHE B 1 41 ? 14.344 -11.25 -1.026 1 98.81 41 PHE B CA 1
ATOM 1523 C C . PHE B 1 41 ? 15.539 -10.352 -1.319 1 98.81 41 PHE B C 1
ATOM 1525 O O . PHE B 1 41 ? 15.898 -10.148 -2.48 1 98.81 41 PHE B O 1
ATOM 1532 N N . CYS B 1 42 ? 16.156 -9.875 -0.274 1 98.88 42 CYS B N 1
ATOM 1533 C CA . CYS B 1 42 ? 17.312 -9.008 -0.441 1 98.88 42 CYS B CA 1
ATOM 1534 C C . CYS B 1 42 ? 18.453 -9.742 -1.151 1 98.88 42 CYS B C 1
ATOM 1536 O O . CYS B 1 42 ? 19.188 -9.141 -1.923 1 98.88 42 CYS B O 1
ATOM 1538 N N . GLU B 1 43 ? 18.562 -10.992 -0.858 1 98.69 43 GLU B N 1
ATOM 1539 C CA . GLU B 1 43 ? 19.562 -11.805 -1.554 1 98.69 43 GLU B CA 1
ATOM 1540 C C . GLU B 1 43 ? 19.281 -11.852 -3.053 1 98.69 43 GLU B C 1
ATOM 1542 O O . GLU B 1 43 ? 20.203 -11.734 -3.865 1 98.69 43 GLU B O 1
ATOM 1547 N N . ARG B 1 44 ? 18.094 -12.023 -3.441 1 98.38 44 ARG B N 1
ATOM 1548 C CA . ARG B 1 44 ? 17.719 -12.055 -4.852 1 98.38 44 ARG B CA 1
ATOM 1549 C C . ARG B 1 44 ? 18 -10.711 -5.52 1 98.38 44 ARG B C 1
ATOM 1551 O O . ARG B 1 44 ? 18.5 -10.664 -6.641 1 98.38 44 ARG B O 1
ATOM 1558 N N . VAL B 1 45 ? 17.609 -9.664 -4.797 1 98.56 45 VAL B N 1
ATOM 1559 C CA . VAL B 1 45 ? 17.875 -8.336 -5.336 1 98.56 45 VAL B CA 1
ATOM 1560 C C . VAL B 1 45 ? 19.375 -8.133 -5.508 1 98.56 45 VAL B C 1
ATOM 1562 O O . VAL B 1 45 ? 19.828 -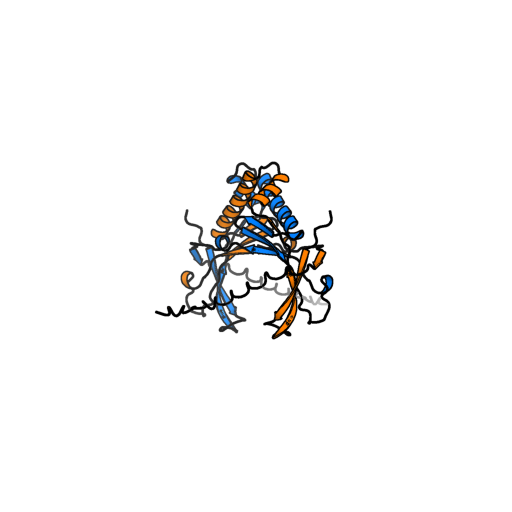7.586 -6.52 1 98.56 45 VAL B O 1
ATOM 1565 N N . SER B 1 46 ? 20.141 -8.586 -4.559 1 98.38 46 SER B N 1
ATOM 1566 C CA . SER B 1 46 ? 21.594 -8.398 -4.578 1 98.38 46 SER B CA 1
ATOM 1567 C C . SER B 1 46 ? 22.219 -9.062 -5.797 1 98.38 46 SER B C 1
ATOM 1569 O O . SER B 1 46 ? 23.219 -8.578 -6.328 1 98.38 46 SER B O 1
ATOM 1571 N N . LYS B 1 47 ? 21.672 -10.102 -6.301 1 97.38 47 LYS B N 1
ATOM 1572 C CA . LYS B 1 47 ? 22.203 -10.828 -7.449 1 97.38 47 LYS B CA 1
ATOM 1573 C C . LYS B 1 47 ? 22.062 -10.008 -8.727 1 97.38 47 LYS B C 1
ATOM 1575 O O . LYS B 1 47 ? 22.766 -10.258 -9.711 1 97.38 47 LYS B O 1
ATOM 1580 N N . SER B 1 48 ? 21.219 -9.039 -8.664 1 94.81 48 SER B N 1
ATOM 1581 C CA . SER B 1 48 ? 21 -8.188 -9.828 1 94.81 48 SER B CA 1
ATOM 1582 C C . SER B 1 48 ? 21.734 -6.863 -9.695 1 94.81 48 SER B C 1
ATOM 1584 O O . SER B 1 48 ? 21.516 -5.938 -10.477 1 94.81 48 SER B O 1
ATOM 1586 N N . THR B 1 49 ? 22.547 -6.758 -8.68 1 93.81 49 THR B N 1
ATOM 1587 C CA . THR B 1 49 ? 23.312 -5.531 -8.422 1 93.81 49 THR B CA 1
ATOM 1588 C C . THR B 1 49 ? 24.766 -5.852 -8.094 1 93.81 49 THR B C 1
ATOM 1590 O O . THR B 1 49 ? 25.141 -7.02 -8.023 1 93.81 49 THR B O 1
ATOM 1593 N N . THR B 1 50 ? 25.562 -4.754 -7.863 1 93.06 50 THR B N 1
ATOM 1594 C CA . THR B 1 50 ? 26.938 -4.918 -7.398 1 93.06 50 THR B CA 1
ATOM 1595 C C . THR B 1 50 ? 27 -4.898 -5.875 1 93.06 50 THR B C 1
ATOM 1597 O O . THR B 1 50 ? 28.078 -4.957 -5.293 1 93.06 50 THR B O 1
ATOM 1600 N N . PHE B 1 51 ? 25.844 -4.867 -5.254 1 96.31 51 PHE B N 1
ATOM 1601 C CA . PHE B 1 51 ? 25.781 -4.758 -3.799 1 96.31 51 PHE B CA 1
ATOM 1602 C C . PHE B 1 51 ? 25.516 -6.117 -3.164 1 96.31 51 PHE B C 1
ATOM 1604 O O . PHE B 1 51 ? 24.844 -6.965 -3.756 1 96.31 51 PHE B O 1
ATOM 1611 N N . ASN B 1 52 ? 26.094 -6.266 -2.025 1 96.75 52 ASN B N 1
ATOM 1612 C CA . ASN B 1 52 ? 25.781 -7.496 -1.306 1 96.75 52 ASN B CA 1
ATOM 1613 C C . ASN B 1 52 ? 24.422 -7.418 -0.607 1 96.75 52 ASN B C 1
ATOM 1615 O O . ASN B 1 52 ? 23.797 -6.359 -0.582 1 96.75 52 ASN B O 1
ATOM 1619 N N . ARG B 1 53 ? 24 -8.477 -0.035 1 98.12 53 ARG B N 1
ATOM 1620 C CA . ARG B 1 53 ? 22.672 -8.617 0.566 1 98.12 53 ARG B CA 1
ATOM 1621 C C . ARG B 1 53 ? 22.469 -7.605 1.693 1 98.12 53 ARG B C 1
ATOM 1623 O O . ARG B 1 53 ? 21.406 -6.988 1.801 1 98.12 53 ARG B O 1
ATOM 1630 N N . GLN B 1 54 ? 23.453 -7.461 2.537 1 97.69 54 GLN B N 1
ATOM 1631 C CA . GLN B 1 54 ? 23.359 -6.57 3.688 1 97.69 54 GLN B CA 1
ATOM 1632 C C . GLN B 1 54 ? 23.188 -5.117 3.248 1 97.69 54 GLN B C 1
ATOM 1634 O O . GLN B 1 54 ? 22.453 -4.355 3.881 1 97.69 54 GLN B O 1
ATOM 1639 N N . GLU B 1 55 ? 23.891 -4.773 2.176 1 97.31 55 GLU B N 1
ATOM 1640 C CA . GLU B 1 55 ? 23.797 -3.422 1.633 1 97.31 55 GLU B CA 1
ATOM 1641 C C . GLU B 1 55 ? 22.406 -3.16 1.052 1 97.31 55 GLU B C 1
ATOM 1643 O O . GLU B 1 55 ? 21.828 -2.09 1.262 1 97.31 55 GLU B O 1
ATOM 1648 N N . VAL B 1 56 ? 21.859 -4.113 0.309 1 98.31 56 VAL B N 1
ATOM 1649 C CA . VAL B 1 56 ? 20.5 -3.998 -0.238 1 98.31 56 VAL B CA 1
ATOM 1650 C C . VAL B 1 56 ? 19.5 -3.811 0.896 1 98.31 56 VAL B C 1
ATOM 1652 O O . VAL B 1 56 ? 18.656 -2.92 0.838 1 98.31 56 VAL B O 1
ATOM 1655 N N . GLU B 1 57 ? 19.641 -4.562 1.911 1 98.31 57 GLU B N 1
ATOM 1656 C CA . GLU B 1 57 ? 18.766 -4.469 3.072 1 98.31 57 GLU B CA 1
ATOM 1657 C C . GLU B 1 57 ? 18.844 -3.086 3.709 1 98.31 57 GLU B C 1
ATOM 1659 O O . GLU B 1 57 ? 17.812 -2.504 4.062 1 98.31 57 GLU B O 1
ATOM 1664 N N . ALA B 1 58 ? 19.984 -2.631 3.859 1 97.94 58 ALA B N 1
ATOM 1665 C CA . ALA B 1 58 ? 20.188 -1.32 4.473 1 97.94 58 ALA B CA 1
ATOM 1666 C C . ALA B 1 58 ? 19.516 -0.223 3.652 1 97.94 58 ALA B C 1
ATOM 1668 O O . ALA B 1 58 ? 18.828 0.648 4.203 1 97.94 58 ALA B O 1
ATOM 1669 N N . VAL B 1 59 ? 19.688 -0.255 2.354 1 98.25 59 VAL B N 1
ATOM 1670 C CA . VAL B 1 59 ? 19.109 0.759 1.478 1 98.25 59 VAL B CA 1
ATOM 1671 C C . VAL B 1 59 ? 17.594 0.717 1.573 1 98.25 59 VAL B C 1
ATOM 1673 O O . VAL B 1 59 ? 16.938 1.758 1.694 1 98.25 59 VAL B O 1
ATOM 1676 N N . LEU B 1 60 ? 16.984 -0.451 1.525 1 98.38 60 LEU B N 1
ATOM 1677 C CA . LEU B 1 60 ? 15.531 -0.588 1.59 1 98.38 60 LEU B CA 1
ATOM 1678 C C . LEU B 1 60 ? 14.992 -0.11 2.938 1 98.38 60 LEU B C 1
ATOM 1680 O O . LEU B 1 60 ? 13.969 0.572 2.998 1 98.38 60 LEU B O 1
ATOM 1684 N N . ASN B 1 61 ? 15.695 -0.402 3.975 1 98.12 61 ASN B N 1
ATOM 1685 C CA . ASN B 1 61 ? 15.289 0.035 5.305 1 98.12 61 ASN B CA 1
ATOM 1686 C C . ASN B 1 61 ? 15.391 1.551 5.453 1 98.12 61 ASN B C 1
ATOM 1688 O O . ASN B 1 61 ? 14.477 2.189 5.98 1 98.12 61 ASN B O 1
ATOM 1692 N N . TYR B 1 62 ? 16.469 2.09 4.957 1 98.06 62 TYR B N 1
ATOM 1693 C CA . TYR B 1 62 ? 16.625 3.539 5.023 1 98.06 62 TYR B CA 1
ATOM 1694 C C . TYR B 1 62 ? 15.562 4.242 4.191 1 98.06 62 TYR B C 1
ATOM 1696 O O . TYR B 1 62 ? 15.016 5.262 4.609 1 98.06 62 TYR B O 1
ATOM 1704 N N . ALA B 1 63 ? 15.375 3.699 3.027 1 98.62 63 ALA B N 1
ATOM 1705 C CA . ALA B 1 63 ? 14.367 4.301 2.158 1 98.62 63 ALA B CA 1
ATOM 1706 C C . ALA B 1 63 ? 13.008 4.352 2.848 1 98.62 63 ALA B C 1
ATOM 1708 O O . ALA B 1 63 ? 12.328 5.379 2.82 1 98.62 63 ALA B O 1
ATOM 1709 N N . THR B 1 64 ? 12.625 3.271 3.48 1 98.56 64 THR B N 1
ATOM 1710 C CA . THR B 1 64 ? 11.32 3.201 4.145 1 98.56 64 THR B CA 1
ATOM 1711 C C . THR B 1 64 ? 11.273 4.152 5.336 1 98.56 64 THR B C 1
ATOM 1713 O O . THR B 1 64 ? 10.266 4.824 5.559 1 98.56 64 THR B O 1
ATOM 1716 N N . GLU B 1 65 ? 12.305 4.227 6.055 1 98.19 65 GLU B N 1
ATOM 1717 C CA . GLU B 1 65 ? 12.375 5.113 7.211 1 98.19 65 GLU B CA 1
ATOM 1718 C C . GLU B 1 65 ? 12.32 6.578 6.789 1 98.19 65 GLU B C 1
ATOM 1720 O O . GLU B 1 65 ? 11.586 7.375 7.379 1 98.19 65 GLU B O 1
ATOM 1725 N N . ILE B 1 66 ? 13.109 6.883 5.824 1 98.38 66 ILE B N 1
ATOM 1726 C CA . ILE B 1 66 ? 13.172 8.258 5.344 1 98.38 66 ILE B CA 1
ATOM 1727 C C . ILE B 1 66 ? 11.828 8.656 4.746 1 98.38 66 ILE B C 1
ATOM 1729 O O . ILE B 1 66 ? 11.359 9.781 4.949 1 98.38 66 ILE B O 1
ATOM 1733 N N . ALA B 1 67 ? 11.188 7.762 4.035 1 98.62 67 ALA B N 1
ATOM 1734 C CA . ALA B 1 67 ? 9.859 8.047 3.498 1 98.62 67 ALA B CA 1
ATOM 1735 C C . ALA B 1 67 ? 8.867 8.352 4.617 1 98.62 67 ALA B C 1
ATOM 1737 O O . ALA B 1 67 ? 8.094 9.305 4.531 1 98.62 67 ALA B O 1
ATOM 1738 N N . LYS B 1 68 ? 8.898 7.523 5.637 1 97.75 68 LYS B N 1
ATOM 1739 C CA . LYS B 1 68 ? 7.992 7.758 6.758 1 97.75 68 LYS B CA 1
ATOM 1740 C C . LYS B 1 68 ? 8.258 9.109 7.406 1 97.75 68 LYS B C 1
ATOM 1742 O O . LYS B 1 68 ? 7.324 9.812 7.797 1 97.75 68 LYS B O 1
ATOM 1747 N N . ASP B 1 69 ? 9.492 9.453 7.551 1 96.12 69 ASP B N 1
ATOM 1748 C CA . ASP B 1 69 ? 9.867 10.734 8.133 1 96.12 69 ASP B CA 1
ATOM 1749 C C . ASP B 1 69 ? 9.305 11.891 7.305 1 96.12 69 ASP B C 1
ATOM 1751 O O . ASP B 1 69 ? 8.781 12.859 7.859 1 96.12 69 ASP B O 1
ATOM 1755 N N . ILE B 1 70 ? 9.453 11.789 6.027 1 96.5 70 ILE B N 1
ATOM 1756 C CA . ILE B 1 70 ? 8.938 12.812 5.125 1 96.5 70 ILE B CA 1
ATOM 1757 C C . ILE B 1 70 ? 7.43 12.953 5.312 1 96.5 70 ILE B C 1
ATOM 1759 O O . ILE B 1 70 ? 6.91 14.062 5.445 1 96.5 70 ILE B O 1
ATOM 1763 N N . VAL B 1 71 ? 6.699 11.875 5.383 1 96.94 71 VAL B N 1
ATOM 1764 C CA . VAL B 1 71 ? 5.246 11.852 5.496 1 96.94 71 VAL B CA 1
ATOM 1765 C C . VAL B 1 71 ? 4.828 12.367 6.871 1 96.94 71 VAL B C 1
ATOM 1767 O O . VAL B 1 71 ? 3.867 13.133 6.988 1 96.94 71 VAL B O 1
ATOM 1770 N N . SER B 1 72 ? 5.547 11.938 7.898 1 95.19 72 SER B N 1
ATOM 1771 C CA . SER B 1 72 ? 5.238 12.367 9.258 1 95.19 72 SER B CA 1
ATOM 1772 C C . SER B 1 72 ? 5.371 13.883 9.406 1 95.19 72 SER B C 1
ATOM 1774 O O . SER B 1 72 ? 4.781 14.477 10.305 1 95.19 72 SER B O 1
ATOM 1776 N N . ASN B 1 73 ? 6.125 14.453 8.508 1 94 73 ASN B N 1
ATOM 1777 C CA . ASN B 1 73 ? 6.309 15.906 8.508 1 94 73 ASN B CA 1
ATOM 1778 C C . ASN B 1 73 ? 5.32 16.594 7.57 1 94 73 ASN B C 1
ATOM 1780 O O . ASN B 1 73 ? 5.477 17.781 7.258 1 94 73 ASN B O 1
ATOM 1784 N N . GLY B 1 74 ? 4.398 15.805 7.043 1 94.38 74 GLY B N 1
ATOM 1785 C CA . GLY B 1 74 ? 3.268 16.391 6.34 1 94.38 74 GLY B CA 1
ATOM 1786 C C . GLY B 1 74 ? 3.426 16.359 4.828 1 94.38 74 GLY B C 1
ATOM 1787 O O . GLY B 1 74 ? 2.549 16.828 4.098 1 94.38 74 GLY B O 1
ATOM 1788 N N . ASP B 1 75 ? 4.531 15.844 4.305 1 96.88 75 ASP B N 1
ATOM 1789 C CA . ASP B 1 75 ? 4.816 15.922 2.875 1 96.88 75 ASP B CA 1
ATOM 1790 C C . ASP B 1 75 ? 4.473 14.609 2.174 1 96.88 75 ASP B C 1
ATOM 1792 O O . ASP B 1 75 ? 4.234 13.594 2.83 1 96.88 75 ASP B O 1
ATOM 1796 N N . ILE B 1 76 ? 4.406 14.688 0.88 1 98.31 76 ILE B N 1
ATOM 1797 C CA . ILE B 1 76 ? 4.137 13.562 -0.011 1 98.31 76 ILE B CA 1
ATOM 1798 C C . ILE B 1 76 ? 5.445 13.055 -0.606 1 98.31 76 ILE B C 1
ATOM 1800 O O . ILE B 1 76 ? 6.309 13.844 -0.999 1 98.31 76 ILE B O 1
ATOM 1804 N N . VAL B 1 77 ? 5.613 11.797 -0.68 1 98.75 77 VAL B N 1
ATOM 1805 C CA . VAL B 1 77 ? 6.832 11.266 -1.278 1 98.75 77 VAL B CA 1
ATOM 1806 C C . VAL B 1 77 ? 6.477 10.211 -2.326 1 98.75 77 VAL B C 1
ATOM 1808 O O . VAL B 1 77 ? 5.633 9.344 -2.084 1 98.75 77 VAL B O 1
ATOM 1811 N N . GLU B 1 78 ? 7.078 10.344 -3.494 1 98.75 78 GLU B N 1
ATOM 1812 C CA . GLU B 1 78 ? 7.008 9.297 -4.512 1 98.75 78 GLU B CA 1
ATOM 1813 C C . GLU B 1 78 ? 7.98 8.164 -4.207 1 98.75 78 GLU B C 1
ATOM 1815 O O . GLU B 1 78 ? 9.195 8.375 -4.156 1 98.75 78 GLU B O 1
ATOM 1820 N N . PHE B 1 79 ? 7.414 7.027 -4.023 1 98.5 79 PHE B N 1
ATOM 1821 C CA . PHE B 1 79 ? 8.211 5.859 -3.662 1 98.5 79 PHE B CA 1
ATOM 1822 C C . PHE B 1 79 ? 8.422 4.953 -4.871 1 98.5 79 PHE B C 1
ATOM 1824 O O . PHE B 1 79 ? 8.133 3.758 -4.812 1 98.5 79 PHE B O 1
ATOM 1831 N N . GLY B 1 80 ? 8.852 5.496 -5.98 1 97.81 80 GLY B N 1
ATOM 1832 C CA . GLY B 1 80 ? 9.133 4.738 -7.191 1 97.81 80 GLY B CA 1
ATOM 1833 C C . GLY B 1 80 ? 7.891 4.148 -7.828 1 97.81 80 GLY B C 1
ATOM 1834 O O . GLY B 1 80 ? 6.828 4.777 -7.824 1 97.81 80 GLY B O 1
ATOM 1835 N N . ASP B 1 81 ? 8.078 2.969 -8.375 1 97.81 81 ASP B N 1
ATOM 1836 C CA . ASP B 1 81 ? 7.027 2.33 -9.164 1 97.81 81 ASP B CA 1
ATOM 1837 C C . ASP B 1 81 ? 5.891 1.837 -8.273 1 97.81 81 ASP B C 1
ATOM 1839 O O . ASP B 1 81 ? 4.801 1.529 -8.766 1 97.81 81 ASP B O 1
ATOM 1843 N N . LEU B 1 82 ? 6.18 1.732 -7.008 1 98.25 82 LEU B N 1
ATOM 1844 C CA . LEU B 1 82 ? 5.141 1.237 -6.109 1 98.25 82 LEU B CA 1
ATOM 1845 C C . LEU B 1 82 ? 3.992 2.234 -6.008 1 98.25 82 LEU B C 1
ATOM 1847 O O . LEU B 1 82 ? 2.822 1.842 -6.012 1 98.25 82 LEU B O 1
ATOM 1851 N N . GLY B 1 83 ? 4.375 3.484 -5.867 1 98.62 83 GLY B N 1
ATOM 1852 C CA . GLY B 1 83 ? 3.348 4.5 -5.699 1 98.62 83 GLY B CA 1
ATOM 1853 C C . GLY B 1 83 ? 3.781 5.641 -4.801 1 98.62 83 GLY B C 1
ATOM 1854 O O . GLY B 1 83 ? 4.949 6.035 -4.809 1 98.62 83 GLY B O 1
ATOM 1855 N N . THR B 1 84 ? 2.789 6.199 -4.152 1 98.62 84 THR B N 1
ATOM 1856 C CA . THR B 1 84 ? 3.031 7.406 -3.369 1 98.62 84 THR B CA 1
ATOM 1857 C C . THR B 1 84 ? 2.594 7.211 -1.921 1 98.62 84 THR B C 1
ATOM 1859 O O . THR B 1 84 ? 1.593 6.543 -1.654 1 98.62 84 THR B O 1
ATOM 1862 N N . LEU B 1 85 ? 3.402 7.789 -1.057 1 98.56 85 LEU B N 1
ATOM 1863 C CA . LEU B 1 85 ? 3.061 7.844 0.361 1 98.56 85 LEU B CA 1
ATOM 1864 C C . LEU B 1 85 ? 2.734 9.273 0.787 1 98.56 85 LEU B C 1
ATOM 1866 O O . LEU B 1 85 ? 3.4 10.219 0.36 1 98.56 85 LEU B O 1
ATOM 1870 N N . MET B 1 86 ? 1.756 9.414 1.641 1 98.06 86 MET B N 1
ATOM 1871 C CA . MET B 1 86 ? 1.362 10.742 2.098 1 98.06 86 MET B CA 1
ATOM 1872 C C . MET B 1 86 ? 0.644 10.664 3.439 1 98.06 86 MET B C 1
ATOM 1874 O O . MET B 1 86 ? 0.127 9.609 3.814 1 98.06 86 MET B O 1
ATOM 1878 N N . PRO B 1 87 ? 0.616 11.758 4.176 1 96.38 87 PRO B N 1
ATOM 1879 C CA . PRO B 1 87 ? -0.136 11.758 5.434 1 96.38 87 PRO B CA 1
ATOM 1880 C C . PRO B 1 87 ? -1.647 11.766 5.219 1 96.38 87 PRO B C 1
ATOM 1882 O O . PRO B 1 87 ? -2.131 12.359 4.25 1 96.38 87 PRO B O 1
ATOM 1885 N N . SER B 1 88 ? -2.295 11.102 6.059 1 96.56 88 SER B N 1
ATOM 1886 C CA . SER B 1 88 ? -3.754 11.109 6.062 1 96.56 88 SER B CA 1
ATOM 1887 C C . SER B 1 88 ? -4.305 10.867 7.465 1 96.56 88 SER B C 1
ATOM 1889 O O . SER B 1 88 ? -3.547 10.578 8.391 1 96.56 88 SER B O 1
ATOM 1891 N N . PHE B 1 89 ? -5.531 11.125 7.648 1 95.75 89 PHE B N 1
ATOM 1892 C CA . PHE B 1 89 ? -6.219 10.891 8.914 1 95.75 89 PHE B CA 1
ATOM 1893 C C . PHE B 1 89 ? -7.723 10.766 8.695 1 95.75 89 PHE B C 1
ATOM 1895 O O . PHE B 1 89 ? -8.234 11.133 7.637 1 95.75 89 PHE B O 1
ATOM 1902 N N . LYS B 1 90 ? -8.328 10.242 9.641 1 95.38 90 LYS B N 1
ATOM 1903 C CA . LYS B 1 90 ? -9.789 10.203 9.648 1 95.38 90 LYS B CA 1
ATOM 1904 C C . LYS B 1 90 ? -10.375 11.422 10.359 1 95.38 90 LYS B C 1
ATOM 1906 O O . LYS B 1 90 ? -9.984 11.727 11.484 1 95.38 90 LYS B O 1
ATOM 1911 N N . SER B 1 91 ? -11.258 12.094 9.664 1 95.44 91 SER B N 1
ATOM 1912 C CA . SER B 1 91 ? -11.914 13.258 10.242 1 95.44 91 SER B CA 1
ATOM 1913 C C . SER B 1 91 ? -13.352 12.938 10.641 1 95.44 91 SER B C 1
ATOM 1915 O O . SER B 1 91 ? -14.133 12.438 9.836 1 95.44 91 SER B O 1
ATOM 1917 N N . LYS B 1 92 ? -13.672 13.266 11.859 1 93.88 92 LYS B N 1
ATOM 1918 C CA . LYS B 1 92 ? -15.078 13.242 12.258 1 93.88 92 LYS B CA 1
ATOM 1919 C C . LYS B 1 92 ? -15.836 14.438 11.68 1 93.88 92 LYS B C 1
ATOM 1921 O O . LYS B 1 92 ? -15.25 15.5 11.461 1 93.88 92 LYS B O 1
ATOM 1926 N N . ALA B 1 93 ? -17.062 14.188 11.391 1 93.88 93 ALA B N 1
ATOM 1927 C CA . ALA B 1 93 ? -17.922 15.281 10.953 1 93.88 93 ALA B CA 1
ATOM 1928 C C . ALA B 1 93 ? -18.5 16.031 12.148 1 93.88 93 ALA B C 1
ATOM 1930 O O . ALA B 1 93 ? -19.031 15.43 13.086 1 93.88 93 ALA B O 1
ATOM 1931 N N . VAL B 1 94 ? -18.328 17.312 12.125 1 94.81 94 VAL B N 1
ATOM 1932 C CA . VAL B 1 94 ? -18.797 18.172 13.203 1 94.81 94 VAL B CA 1
ATOM 1933 C C . VAL B 1 94 ? -19.875 19.109 12.68 1 94.81 94 VAL B C 1
ATOM 1935 O O . VAL B 1 94 ? -19.766 19.641 11.57 1 94.81 94 VAL B O 1
ATOM 1938 N N . GLU B 1 95 ? -20.859 19.281 13.492 1 93.38 95 GLU B N 1
ATOM 1939 C CA . GLU B 1 95 ? -21.969 20.141 13.078 1 93.38 95 GLU B CA 1
ATOM 1940 C C . GLU B 1 95 ? -21.5 21.578 12.867 1 93.38 95 GLU B C 1
ATOM 1942 O O . GLU B 1 95 ? -20.578 22.031 13.539 1 93.38 95 GLU B O 1
ATOM 1947 N N . GLN B 1 96 ? -22.266 22.156 11.891 1 91.5 96 GLN B N 1
ATOM 1948 C CA . GLN B 1 96 ? -21.969 23.562 11.648 1 91.5 96 GLN B CA 1
ATOM 1949 C C . GLN B 1 96 ? -22.172 24.391 12.914 1 91.5 96 GLN B C 1
ATOM 1951 O O . GLN B 1 96 ? -23.109 24.156 13.672 1 91.5 96 GLN B O 1
ATOM 1956 N N . GLY B 1 97 ? -21.219 25.406 13.109 1 89.75 97 GLY B N 1
ATOM 1957 C CA . GLY B 1 97 ? -21.328 26.281 14.273 1 89.75 97 GLY B CA 1
ATOM 1958 C C . GLY B 1 97 ? -20.531 25.781 15.461 1 89.75 97 GLY B C 1
ATOM 1959 O O . GLY B 1 97 ? -20.266 26.531 16.406 1 89.75 97 GLY B O 1
ATOM 1960 N N . VAL B 1 98 ? -20.25 24.531 15.539 1 92.94 98 VAL B N 1
ATOM 1961 C CA . VAL B 1 98 ? -19.422 23.969 16.594 1 92.94 98 VAL B CA 1
ATOM 1962 C C . VAL B 1 98 ? -17.938 24.141 16.234 1 92.94 98 VAL B C 1
ATOM 1964 O O . VAL B 1 98 ? -17.547 23.906 15.102 1 92.94 98 VAL B O 1
ATOM 1967 N N . LYS B 1 99 ? -17.188 24.578 17.234 1 93.81 99 LYS B N 1
ATOM 1968 C CA . LYS B 1 99 ? -15.758 24.766 16.984 1 93.81 99 LYS B CA 1
ATOM 1969 C C . LYS B 1 99 ? -15.07 23.438 16.719 1 93.81 99 LYS B C 1
ATOM 1971 O O . LYS B 1 99 ? -15.203 22.484 17.516 1 93.81 99 LYS B O 1
ATOM 1976 N N . PHE B 1 100 ? -14.391 23.375 15.664 1 95.12 100 PHE B N 1
ATOM 1977 C CA . PHE B 1 100 ? -13.656 22.172 15.312 1 95.12 100 PHE B CA 1
ATOM 1978 C C . PHE B 1 100 ? -12.391 22.047 16.156 1 95.12 100 PHE B C 1
ATOM 1980 O O . PHE B 1 100 ? -11.594 22.984 16.234 1 95.12 100 PHE B O 1
ATOM 1987 N N . ASN B 1 101 ? -12.203 20.844 16.812 1 94.06 101 ASN B N 1
ATOM 1988 C CA . ASN B 1 101 ? -11.031 20.531 17.625 1 94.06 101 ASN B CA 1
ATOM 1989 C C . ASN B 1 101 ? -10.25 19.359 17.062 1 94.06 101 ASN B C 1
ATOM 1991 O O . ASN B 1 101 ? -10.711 18.219 17.125 1 94.06 101 ASN B O 1
ATOM 1995 N N . ALA B 1 102 ? -9.078 19.656 16.672 1 93.56 102 ALA B N 1
ATOM 1996 C CA . ALA B 1 102 ? -8.281 18.641 15.984 1 93.56 102 ALA B CA 1
ATOM 1997 C C . ALA B 1 102 ? -7.984 17.453 16.906 1 93.56 102 ALA B C 1
ATOM 1999 O O . ALA B 1 102 ? -8 16.312 16.469 1 93.56 102 ALA B O 1
ATOM 2000 N N . ASN B 1 103 ? -7.727 17.672 18.156 1 91.81 103 ASN B N 1
ATOM 2001 C CA . ASN B 1 103 ? -7.352 16.625 19.094 1 91.81 103 ASN B CA 1
ATOM 2002 C C . ASN B 1 103 ? -8.523 15.68 19.375 1 91.81 103 ASN B C 1
ATOM 2004 O O . ASN B 1 103 ? -8.32 14.555 19.844 1 91.81 103 ASN B O 1
ATOM 2008 N N . VAL B 1 104 ? -9.711 16.172 19.109 1 93.12 104 VAL B N 1
ATOM 2009 C CA . VAL B 1 104 ? -10.914 15.398 19.391 1 93.12 104 VAL B CA 1
ATOM 2010 C C . VAL B 1 104 ? -11.492 14.852 18.094 1 93.12 104 VAL B C 1
ATOM 2012 O O . VAL B 1 104 ? -12.016 13.734 18.062 1 93.12 104 VAL B O 1
ATOM 2015 N N . HIS B 1 105 ? -11.398 15.641 17.062 1 96.38 105 HIS B N 1
ATOM 2016 C CA . HIS B 1 105 ? -12.188 15.352 15.875 1 96.38 105 HIS B CA 1
ATOM 2017 C C . HIS B 1 105 ? -11.328 14.742 14.773 1 96.38 105 HIS B C 1
ATOM 2019 O O . HIS B 1 105 ? -11.836 14.359 13.719 1 96.38 105 HIS B O 1
ATOM 2025 N N . ILE B 1 106 ? -10.055 14.672 14.914 1 94.94 106 ILE B N 1
ATOM 2026 C CA . ILE B 1 106 ? -9.164 13.961 14 1 94.94 106 ILE B CA 1
ATOM 2027 C C . ILE B 1 106 ? -8.648 12.688 14.672 1 94.94 106 ILE B C 1
ATOM 2029 O O . ILE B 1 106 ? -8.125 12.734 15.789 1 94.94 106 ILE B O 1
ATOM 2033 N N . GLU B 1 107 ? -8.828 11.617 13.859 1 93.75 107 GLU B N 1
ATOM 2034 C CA . GLU B 1 107 ? -8.461 10.32 14.414 1 93.75 107 GLU B CA 1
ATOM 2035 C C . GLU B 1 107 ? -7.543 9.555 13.461 1 93.75 107 GLU B C 1
ATOM 2037 O O . GLU B 1 107 ? -7.559 9.789 12.258 1 93.75 107 GLU B O 1
ATOM 2042 N N . LYS B 1 108 ? -6.727 8.719 14.07 1 93.25 108 LYS B N 1
ATOM 2043 C CA . LYS B 1 108 ? -5.996 7.676 13.352 1 93.25 108 LYS B CA 1
ATOM 2044 C C . LYS B 1 108 ? -5.121 8.273 12.25 1 93.25 108 LYS B C 1
ATOM 2046 O O . LYS B 1 108 ? -5.305 7.973 11.07 1 93.25 108 LYS B O 1
ATOM 2051 N N . PRO B 1 109 ? -4.188 9.133 12.648 1 95.31 109 PRO B N 1
ATOM 2052 C CA . PRO B 1 109 ? -3.232 9.547 11.617 1 95.31 109 PRO B CA 1
ATOM 2053 C C . PRO B 1 109 ? -2.477 8.367 11.008 1 95.31 109 PRO B C 1
ATOM 2055 O O . PRO B 1 109 ? -2.084 7.445 11.727 1 95.31 109 PRO B O 1
ATOM 2058 N N . VAL B 1 110 ? -2.297 8.391 9.711 1 97.38 110 VAL B N 1
ATOM 2059 C CA . VAL B 1 110 ? -1.701 7.25 9.023 1 97.38 110 VAL B CA 1
ATOM 2060 C C . VAL B 1 110 ? -0.806 7.734 7.887 1 97.38 110 VAL B C 1
ATOM 2062 O O . VAL B 1 110 ? -0.904 8.891 7.461 1 97.38 110 VAL B O 1
ATOM 2065 N N . VAL B 1 111 ? 0.093 6.824 7.504 1 97.81 111 VAL B N 1
ATOM 2066 C CA . VAL B 1 111 ? 0.706 6.918 6.184 1 97.81 111 VAL B CA 1
ATOM 2067 C C . VAL B 1 111 ? -0.21 6.277 5.145 1 97.81 111 VAL B C 1
ATOM 2069 O O . VAL B 1 111 ? -0.422 5.062 5.156 1 97.81 111 VAL B O 1
ATOM 2072 N N . LEU B 1 112 ? -0.738 7.129 4.348 1 97.81 112 LEU B N 1
ATOM 2073 C CA . LEU B 1 112 ? -1.562 6.602 3.266 1 97.81 112 LEU B CA 1
ATOM 2074 C C . LEU B 1 112 ? -0.699 6.148 2.094 1 97.81 112 LEU B C 1
ATOM 2076 O O . LEU B 1 112 ? 0.214 6.867 1.676 1 97.81 112 LEU B O 1
ATOM 2080 N N . PHE B 1 113 ? -0.951 4.961 1.672 1 98.44 113 PHE B N 1
ATOM 2081 C CA . PHE B 1 113 ? -0.281 4.43 0.49 1 98.44 113 PHE B CA 1
ATOM 2082 C C . PHE B 1 113 ? -1.201 4.484 -0.724 1 98.44 113 PHE B C 1
ATOM 2084 O O . PHE B 1 113 ? -2.264 3.861 -0.732 1 98.44 113 PHE B O 1
ATOM 2091 N N . GLN B 1 114 ? -0.772 5.266 -1.702 1 98 114 GLN B N 1
ATOM 2092 C CA . GLN B 1 114 ? -1.461 5.305 -2.988 1 98 114 GLN B CA 1
ATOM 2093 C C . GLN B 1 114 ? -0.729 4.465 -4.031 1 98 114 GLN B C 1
ATOM 2095 O O . GLN B 1 114 ? 0.219 4.934 -4.66 1 98 114 GLN B O 1
ATOM 2100 N N . PRO B 1 115 ? -1.273 3.34 -4.367 1 98.12 115 PRO B N 1
ATOM 2101 C CA . PRO B 1 115 ? -0.572 2.422 -5.27 1 98.12 115 PRO B CA 1
ATOM 2102 C C . PRO B 1 115 ? -0.576 2.9 -6.719 1 98.12 115 PRO B C 1
ATOM 2104 O O . PRO B 1 115 ? -1.547 3.516 -7.168 1 98.12 115 PRO B O 1
ATOM 2107 N N . SER B 1 116 ? 0.525 2.635 -7.359 1 98.25 116 SER B N 1
ATOM 2108 C CA . SER B 1 116 ? 0.558 2.809 -8.812 1 98.25 116 SER B CA 1
ATOM 2109 C C . SER B 1 116 ? -0.256 1.729 -9.516 1 98.25 116 SER B C 1
ATOM 2111 O O . SER B 1 116 ? 0.026 0.538 -9.367 1 98.25 116 SER B O 1
ATOM 2113 N N . LYS B 1 117 ? -1.225 2.105 -10.305 1 97.31 117 LYS B N 1
ATOM 2114 C CA . LYS B 1 117 ? -2.082 1.148 -10.992 1 97.31 117 LYS B CA 1
ATOM 2115 C C . LYS B 1 117 ? -1.265 0.228 -11.898 1 97.31 117 LYS B C 1
ATOM 2117 O O . LYS B 1 117 ? -1.499 -0.981 -11.938 1 97.31 117 LYS B O 1
ATOM 2122 N N . LYS B 1 118 ? -0.388 0.864 -12.602 1 96.81 118 LYS B N 1
ATOM 2123 C CA . LYS B 1 118 ? 0.439 0.107 -13.531 1 96.81 118 LYS B CA 1
ATOM 2124 C C . LYS B 1 118 ? 1.208 -0.999 -12.82 1 96.81 118 LYS B C 1
ATOM 2126 O O . LYS B 1 118 ? 1.261 -2.135 -13.297 1 96.81 118 LYS B O 1
ATOM 2131 N N . TYR B 1 119 ? 1.773 -0.735 -11.75 1 97.94 119 TYR B N 1
ATOM 2132 C CA . TYR B 1 119 ? 2.59 -1.702 -11.023 1 97.94 119 TYR B CA 1
ATOM 2133 C C . TYR B 1 119 ? 1.728 -2.811 -10.438 1 97.94 119 TYR B C 1
ATOM 2135 O O . TYR B 1 119 ? 2.117 -3.98 -10.445 1 97.94 119 TYR B O 1
ATOM 2143 N N . PHE B 1 120 ? 0.6 -2.441 -9.961 1 98.25 120 PHE B N 1
ATOM 2144 C CA . PHE B 1 120 ? -0.163 -3.383 -9.148 1 98.25 120 PHE B CA 1
ATOM 2145 C C . PHE B 1 120 ? -1.143 -4.172 -10.016 1 98.25 120 PHE B C 1
ATOM 2147 O O . PHE B 1 120 ? -1.904 -4.996 -9.5 1 98.25 120 PHE B O 1
ATOM 2154 N N . THR B 1 121 ? -1.101 -3.994 -11.242 1 97.19 121 THR B N 1
ATOM 2155 C CA . THR B 1 121 ? -1.858 -4.812 -12.188 1 97.19 121 THR B CA 1
ATOM 2156 C C . THR B 1 121 ? -0.978 -5.906 -12.781 1 97.19 121 THR B C 1
ATOM 2158 O O . THR B 1 121 ? 0.131 -5.633 -13.25 1 97.19 121 THR B O 1
ATOM 2161 N N . LEU B 1 122 ? -1.45 -7.07 -12.672 1 95.12 122 LEU B N 1
ATOM 2162 C CA . LEU B 1 122 ? -0.755 -8.164 -13.336 1 95.12 122 LEU B CA 1
ATOM 2163 C C . LEU B 1 122 ? -1.338 -8.414 -14.727 1 95.12 122 LEU B C 1
ATOM 2165 O O . LEU B 1 122 ? -2.555 -8.344 -14.914 1 95.12 122 LEU B O 1
ATOM 2169 N N . THR B 1 123 ? -0.32 -8.617 -15.578 1 89.56 123 THR B N 1
ATOM 2170 C CA . THR B 1 123 ? -0.728 -8.898 -16.953 1 89.56 123 THR B CA 1
ATOM 2171 C C . THR B 1 123 ? -0.217 -10.266 -17.406 1 89.56 123 THR B C 1
ATOM 2173 O O . THR B 1 123 ? 0.79 -10.758 -16.891 1 89.56 123 THR B O 1
ATOM 2176 N N . ASP B 1 124 ? -0.914 -10.914 -18.266 1 85.94 124 ASP B N 1
ATOM 2177 C CA . ASP B 1 124 ? -0.492 -12.156 -18.891 1 85.94 124 ASP B CA 1
ATOM 2178 C C . ASP B 1 124 ? -0.256 -13.25 -17.859 1 85.94 124 ASP B C 1
ATOM 2180 O O . ASP B 1 124 ? 0.781 -13.922 -17.875 1 85.94 124 ASP B O 1
ATOM 2184 N N . VAL B 1 125 ? -1.084 -13.281 -17.016 1 88.81 125 VAL B N 1
ATOM 2185 C CA . VAL B 1 125 ? -1.015 -14.336 -16.016 1 88.81 125 VAL B CA 1
ATOM 2186 C C . VAL B 1 125 ? -1.826 -15.547 -16.484 1 88.81 125 VAL B C 1
ATOM 2188 O O . VAL B 1 125 ? -2.846 -15.398 -17.156 1 88.81 125 VAL B O 1
ATOM 2191 N N . SER B 1 126 ? -1.285 -16.688 -16.219 1 92.31 126 SER B N 1
ATOM 2192 C CA . SER B 1 126 ? -2.01 -17.938 -16.438 1 92.31 126 SER B CA 1
ATOM 2193 C C . SER B 1 126 ? -2.422 -18.578 -15.117 1 92.31 126 SER B C 1
ATOM 2195 O O . SER B 1 126 ? -1.885 -18.234 -14.062 1 92.31 126 SER B O 1
ATOM 2197 N N . TYR B 1 127 ? -3.396 -19.438 -15.227 1 94.12 127 TYR B N 1
ATOM 2198 C CA . TYR B 1 127 ? -3.959 -20.031 -14.016 1 94.12 127 TYR B CA 1
ATOM 2199 C C . TYR B 1 127 ? -3.893 -21.562 -14.07 1 94.12 127 TYR B C 1
ATOM 2201 O O . TYR B 1 127 ? -4.02 -22.156 -15.141 1 94.12 127 TYR B O 1
ATOM 2209 N N . GLU B 1 128 ? -3.67 -22.109 -12.953 1 94.5 128 GLU B N 1
ATOM 2210 C CA . GLU B 1 128 ? -3.691 -23.562 -12.805 1 94.5 128 GLU B CA 1
ATOM 2211 C C . GLU B 1 128 ? -4.508 -23.984 -11.578 1 94.5 128 GLU B C 1
ATOM 2213 O O . GLU B 1 128 ? -4.207 -23.578 -10.461 1 94.5 128 GLU B O 1
ATOM 2218 N N . GLN B 1 129 ? -5.59 -24.75 -11.852 1 94.25 129 GLN B N 1
ATOM 2219 C CA . GLN B 1 129 ? -6.398 -25.25 -10.742 1 94.25 129 GLN B CA 1
ATOM 2220 C C . GLN B 1 129 ? -5.715 -26.438 -10.062 1 94.25 129 GLN B C 1
ATOM 2222 O O . GLN B 1 129 ? -5.281 -27.375 -10.727 1 94.25 129 GLN B O 1
ATOM 2227 N N . THR B 1 130 ? -5.555 -26.266 -8.758 1 91.94 130 THR B N 1
ATOM 2228 C CA . THR B 1 130 ? -5 -27.375 -7.984 1 91.94 130 THR B CA 1
ATOM 2229 C C . THR B 1 130 ? -6.035 -27.938 -7.008 1 91.94 130 THR B C 1
ATOM 2231 O O . THR B 1 130 ? -7.145 -27.406 -6.906 1 91.94 130 THR B O 1
ATOM 2234 N N . THR B 1 131 ? -5.848 -29.219 -6.605 1 79.44 131 THR B N 1
ATOM 2235 C CA . THR B 1 131 ? -6.785 -29.859 -5.684 1 79.44 131 THR B CA 1
ATOM 2236 C C . THR B 1 131 ? -6.465 -29.484 -4.242 1 79.44 131 THR B C 1
ATOM 2238 O O . THR B 1 131 ? -5.297 -29.312 -3.881 1 79.44 131 THR B O 1
ATOM 2241 N N . ALA B 1 132 ? -7.566 -28.828 -3.607 1 66.06 132 ALA B N 1
ATOM 2242 C CA . ALA B 1 132 ? -7.445 -28.359 -2.23 1 66.06 132 ALA B CA 1
ATOM 2243 C C . ALA B 1 132 ? -6.766 -29.406 -1.353 1 66.06 132 ALA B C 1
ATOM 2245 O O . ALA B 1 132 ? -7.004 -30.594 -1.506 1 66.06 132 ALA B O 1
ATOM 2246 N N . ARG B 1 133 ? -5.516 -29.141 -0.87 1 59.34 133 ARG B N 1
ATOM 2247 C CA . ARG B 1 133 ? -4.926 -30.094 0.06 1 59.34 133 ARG B CA 1
ATOM 2248 C C . ARG B 1 133 ? -5.914 -30.484 1.156 1 59.34 133 ARG B C 1
ATOM 2250 O O . ARG B 1 133 ? -6.734 -29.656 1.573 1 59.34 133 ARG B O 1
ATOM 2257 N N . PRO B 1 134 ? -6.387 -31.656 1.289 1 48.44 134 PRO B N 1
ATOM 2258 C CA . PRO B 1 134 ? -7.324 -32.062 2.33 1 48.44 134 PRO B CA 1
ATOM 2259 C C . PRO B 1 134 ? -7.152 -31.297 3.633 1 48.44 134 PRO B C 1
ATOM 2261 O O . PRO B 1 134 ? -6.027 -31 4.031 1 48.44 134 PRO B O 1
ATOM 2264 N N . LYS B 1 135 ? -8.023 -30.422 3.891 1 46.38 135 LYS B N 1
ATOM 2265 C CA . LYS B 1 135 ? -7.949 -29.859 5.234 1 46.38 135 LYS B CA 1
ATOM 2266 C C . LYS B 1 135 ? -7.461 -30.891 6.242 1 46.38 135 LYS B C 1
ATOM 2268 O O . LYS B 1 135 ? -7.801 -32.062 6.141 1 46.38 135 LYS B O 1
ATOM 2273 N N . LYS B 1 136 ? -6.227 -30.828 6.793 1 41.38 136 LYS B N 1
ATOM 2274 C CA . LYS B 1 136 ? -5.961 -31.781 7.875 1 41.38 136 LYS B CA 1
ATOM 2275 C C . LYS B 1 136 ? -7.238 -32.094 8.648 1 41.38 136 LYS B C 1
ATOM 2277 O O . LYS B 1 136 ? -7.914 -31.188 9.141 1 41.38 136 LYS B O 1
ATOM 2282 N N . GLY B 1 137 ? -8.008 -32.938 8.305 1 37.19 137 GLY B N 1
ATOM 2283 C CA . GLY B 1 137 ? -9.141 -33.438 9.078 1 37.19 137 GLY B CA 1
ATOM 2284 C C . GLY B 1 137 ? -8.977 -33.25 10.57 1 37.19 137 GLY B C 1
ATOM 2285 O O . GLY B 1 137 ? -7.855 -33.156 11.078 1 37.19 137 GLY B O 1
ATOM 2286 N N . THR B 1 138 ? -9.938 -32.469 11.281 1 39.75 138 THR B N 1
ATOM 2287 C CA . THR B 1 138 ? -10.109 -32.375 12.727 1 39.75 138 THR B CA 1
ATOM 2288 C C . THR B 1 138 ? -9.664 -33.656 13.422 1 39.75 138 THR B C 1
ATOM 2290 O O . THR B 1 138 ? -10.086 -34.75 13.055 1 39.75 138 THR B O 1
ATOM 2293 N N . LYS B 1 139 ? -8.516 -33.656 14.094 1 40.28 139 LYS B N 1
ATOM 2294 C CA . LYS B 1 139 ? -8.148 -34.75 15 1 40.28 139 LYS B CA 1
ATOM 2295 C C . LYS B 1 139 ? -9.391 -35.406 15.609 1 40.28 139 LYS B C 1
ATOM 2297 O O . LYS B 1 139 ? -10.25 -34.719 16.156 1 40.28 139 LYS B O 1
ATOM 2302 N N . PRO B 1 140 ? -9.852 -36.5 15.125 1 40.34 140 PRO B N 1
ATOM 2303 C CA . PRO B 1 140 ? -10.938 -37.156 15.844 1 40.34 140 PRO B CA 1
ATOM 2304 C C . PRO B 1 140 ? -10.867 -36.938 17.359 1 40.34 140 PRO B C 1
ATOM 2306 O O . PRO B 1 140 ? -9.773 -36.906 17.922 1 40.34 140 PRO B O 1
ATOM 2309 N N . ALA B 1 141 ? -11.836 -36.219 17.953 1 42.62 141 ALA B N 1
ATOM 2310 C CA . ALA B 1 141 ? -11.875 -36.062 19.406 1 42.62 141 ALA B CA 1
ATOM 2311 C C . ALA B 1 141 ? -11.398 -37.344 20.094 1 42.62 141 ALA B C 1
ATOM 2313 O O . ALA B 1 141 ? -11.773 -38.438 19.688 1 42.62 141 ALA B O 1
ATOM 2314 N N . PRO B 1 142 ? -10.172 -37.312 20.672 1 43.22 142 PRO B N 1
ATOM 2315 C CA . PRO B 1 142 ? -9.797 -38.531 21.406 1 43.22 142 PRO B CA 1
ATOM 2316 C C . PRO B 1 142 ? -10.977 -39.156 22.125 1 43.22 142 PRO B C 1
ATOM 2318 O O . PRO B 1 142 ? -11.859 -38.438 22.625 1 43.22 142 PRO B O 1
ATOM 2321 N N . LYS B 1 143 ? -11.414 -40.25 21.656 1 39.03 143 LYS B N 1
ATOM 2322 C CA . LYS B 1 143 ? -12.438 -41.031 22.359 1 39.03 143 LYS B CA 1
ATOM 2323 C C . LYS B 1 143 ? -12.297 -40.875 23.875 1 39.03 143 LYS B C 1
ATOM 2325 O O . LYS B 1 143 ? -11.188 -40.906 24.406 1 39.03 143 LYS B O 1
ATOM 2330 N N . PRO B 1 144 ? -13.219 -40.188 24.531 1 39.72 144 PRO B N 1
ATOM 2331 C CA . PRO B 1 144 ? -13.156 -40.156 25.984 1 39.72 144 PRO B CA 1
ATOM 2332 C C . PRO B 1 144 ? -12.68 -41.469 26.594 1 39.72 144 PRO B C 1
ATOM 2334 O O . PRO B 1 144 ? -13.109 -42.531 26.156 1 39.72 144 PRO B O 1
ATOM 2337 N N . ASP B 1 145 ? -11.406 -41.562 26.875 1 38.94 145 ASP B N 1
ATOM 2338 C CA . ASP B 1 145 ? -10.891 -42.719 27.625 1 38.94 145 ASP B CA 1
ATOM 2339 C C . ASP B 1 145 ? -11.898 -43.188 28.672 1 38.94 145 ASP B C 1
ATOM 2341 O O . ASP B 1 145 ? -12.273 -42.438 29.562 1 38.94 145 ASP B O 1
ATOM 2345 N N . THR B 1 146 ? -13.055 -43.781 28.203 1 38.59 146 THR B N 1
ATOM 2346 C CA . THR B 1 146 ? -13.867 -44.438 29.203 1 38.59 146 THR B CA 1
ATOM 2347 C C . THR B 1 146 ? -12.984 -45.219 30.172 1 38.59 146 THR B C 1
ATOM 2349 O O . THR B 1 146 ? -12.359 -46.219 29.781 1 38.59 146 THR B O 1
ATOM 2352 N N . GLY B 1 147 ? -12.227 -44.531 30.984 1 34.97 147 GLY B N 1
ATOM 2353 C CA . GLY B 1 147 ? -11.547 -45.094 32.125 1 34.97 147 GLY B CA 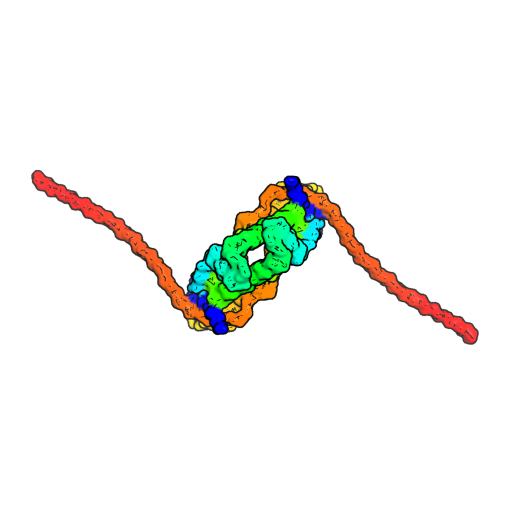1
ATOM 2354 C C . GLY B 1 147 ? -12.312 -46.25 32.75 1 34.97 147 GLY B C 1
ATOM 2355 O O . GLY B 1 147 ? -13.438 -46.062 33.219 1 34.97 147 GLY B O 1
ATOM 2356 N N . SER B 1 148 ? -12.219 -47.438 32.094 1 35.88 148 SER B N 1
ATOM 2357 C CA . SER B 1 148 ? -12.695 -48.656 32.688 1 35.88 148 SER B CA 1
ATOM 2358 C C . SER B 1 148 ? -12.32 -48.75 34.188 1 35.88 148 SER B C 1
ATOM 2360 O O . SER B 1 148 ? -11.133 -48.812 34.531 1 35.88 148 SER B O 1
ATOM 2362 N N . GLY B 1 149 ? -12.953 -47.875 35 1 31.47 149 GLY B N 1
ATOM 2363 C CA . GLY B 1 149 ? -12.867 -48.094 36.438 1 31.47 149 GLY B CA 1
ATOM 2364 C C . GLY B 1 149 ? -13.031 -49.562 36.812 1 31.47 149 GLY B C 1
ATOM 2365 O O . GLY B 1 149 ? -14.141 -50.094 36.75 1 31.47 149 GLY B O 1
ATOM 2366 N N . GLY B 1 150 ? -12.203 -50.406 36.188 1 30.33 150 GLY B N 1
ATOM 2367 C CA . GLY B 1 150 ? -12.242 -51.781 36.688 1 30.33 150 GLY B CA 1
ATOM 2368 C C . GLY B 1 150 ? -12.148 -51.875 38.188 1 30.33 150 GLY B C 1
ATOM 2369 O O . GLY B 1 150 ? -11.148 -51.469 38.781 1 30.33 150 GLY B O 1
ATOM 2370 N N . ASN B 1 151 ? -13.281 -51.5 38.812 1 32.59 151 ASN B N 1
ATOM 2371 C CA . ASN B 1 151 ? -13.477 -51.844 40.219 1 32.59 151 ASN B CA 1
ATOM 2372 C C . ASN B 1 151 ? -13.078 -53.281 40.531 1 32.59 151 ASN B C 1
ATOM 2374 O O . ASN B 1 151 ? -13.719 -54.219 40.031 1 32.59 151 ASN B O 1
ATOM 2378 N N . SER B 1 152 ? -11.766 -53.5 40.312 1 31.09 152 SER B N 1
ATOM 2379 C CA . SER B 1 152 ? -11.336 -54.781 40.844 1 31.09 152 SER B CA 1
ATOM 2380 C C . SER B 1 152 ? -11.883 -55.031 42.25 1 31.09 152 SER B C 1
ATOM 2382 O O . SER B 1 152 ? -11.664 -54.219 43.156 1 31.09 152 SER B O 1
ATOM 2384 N N . GLY B 1 153 ? -13.117 -55.469 42.25 1 28.42 153 GLY B N 1
ATOM 2385 C CA . GLY B 1 153 ? -13.703 -56.094 43.438 1 28.42 153 GLY B CA 1
ATOM 2386 C C . GLY B 1 153 ? -12.75 -57 44.188 1 28.42 153 GLY B C 1
ATOM 2387 O O . GLY B 1 153 ? -12.281 -58 43.625 1 28.42 153 GLY B O 1
ATOM 2388 N N . GLU B 1 154 ? -11.727 -56.438 44.812 1 28.62 154 GLU B N 1
ATOM 2389 C CA . GLU B 1 154 ? -11.023 -57.25 45.781 1 28.62 154 GLU B CA 1
ATOM 2390 C C . GLU B 1 154 ? -12 -58.062 46.625 1 28.62 154 GLU B C 1
ATOM 2392 O O . GLU B 1 154 ? -12.945 -57.531 47.188 1 28.62 154 GLU B O 1
ATOM 2397 N N . GLY B 1 155 ? -12.227 -59.312 46.219 1 26.72 155 GLY B N 1
ATOM 2398 C CA . GLY B 1 155 ? -12.773 -60.438 46.969 1 26.72 155 GLY B CA 1
ATOM 2399 C C . GLY B 1 155 ? -12.141 -60.625 48.312 1 26.72 155 GLY B C 1
ATOM 2400 O O . GLY B 1 155 ? -12.594 -61.438 49.125 1 26.72 155 GLY B O 1
ATOM 2401 N N . ILE B 1 156 ? -11.539 -59.719 49.031 1 25.36 156 ILE B N 1
ATOM 2402 C CA . ILE B 1 156 ? -11.633 -60.281 50.375 1 25.36 156 ILE B CA 1
ATOM 2403 C C . ILE B 1 156 ? -13.047 -60.094 50.906 1 25.36 156 ILE B C 1
ATOM 2405 O O . ILE B 1 156 ? -13.711 -59.094 50.625 1 25.36 156 ILE B O 1
#

Secondary structure (DSSP, 8-state):
----PEEEEEEEEE--SSTTTT-EEEEEEE--PPEE-HHHHHHHHHHTSSS-HHHHHHHHHHHHHHHHHHHHTT-EEE-GGGEEEEEEEEE--EETTSPP-HHHHEEEEEEEEEE-HHHHB--S--EEE---------------------------/----PEEEEEEEEE--SSTTTT-EEEEEEE----EE-HHHHHHHHHTTSSS-HHHHHHHHHHHHHHHHHHHHTT-EEE-GGGEEEEEEEEE--EETTSPP-HHHHEEEEEEEEEE-HHHHB--S--EEE---------------------------

InterPro domains:
  IPR010992 Integration host factor (IHF)-like DNA-binding domain superfamily [G3DSA:4.10.520.10] (38-124)
  IPR010992 Integration host factor (IHF)-like DNA-binding domain superfamily [SSF47729] (37-118)
  IPR041607 HU domain fused to wHTH, Ig, or Glycine-rich motif [PF18291] (6-119)

pLDDT: mean 85.12, std 21.76, range [24.08, 98.88]

Solvent-accessible surface area (backbone atoms only — not comparable to full-atom values): 17965 Å² total; per-residue (Å²): 127,85,72,47,48,32,35,24,24,77,42,79,42,71,34,83,62,73,96,52,42,77,38,66,24,33,32,61,40,81,41,91,56,51,78,36,48,44,68,60,42,26,39,57,42,18,73,78,50,97,43,52,38,70,54,44,45,49,51,54,51,44,42,54,50,51,50,50,52,45,20,61,42,30,18,31,37,38,58,61,69,58,22,35,38,24,55,43,61,43,51,47,75,36,58,74,93,56,84,85,46,64,89,76,37,46,40,73,44,24,51,40,75,45,70,28,66,75,62,35,45,54,72,91,75,48,76,39,85,46,79,71,71,73,68,80,69,76,72,72,72,76,72,76,75,75,72,77,76,72,76,74,76,75,81,122,127,84,72,49,47,34,35,26,25,78,42,80,42,70,34,85,62,72,97,54,42,76,38,67,23,33,32,61,40,82,43,91,56,52,80,38,46,43,69,61,41,24,42,58,41,18,73,77,50,95,45,51,38,70,55,44,45,49,52,54,51,45,43,54,51,51,49,49,53,45,19,61,42,28,18,31,38,39,57,62,70,58,22,35,38,26,56,42,61,45,52,48,76,37,57,72,92,57,83,85,46,65,89,77,38,47,41,73,43,25,52,40,77,46,69,28,67,76,62,34,45,55,71,93,75,49,77,38,83,48,78,71,70,73,68,81,69,77,73,70,72,74,69,74,76,74,70,75,74,70,74,73,72,72,77,120

Radius of gyration: 29.52 Å; Cα contacts (8 Å, |Δi|>4): 528; chains: 2; bounding box: 56×120×98 Å

Sequence (312 aa):
MASKPLQFVVVERKLNVGKNAGKVMQIARPTGRHRVDFRSFCERVSKSTTFNRQEVEAVLNYATEIAKDIVSNGDIVEFGDLGTLMPSFKSKAVEQGVKFNANVHIEKPVVLFQPSKKYFTLTDVSYEQTTARPKKGTKPAPKPDTGSGGNSGEGIMASKPLQFVVVERKLNVGKNAGKVMQIARPTGRHRVDFRSFCERVSKSTTFNRQEVEAVLNYATEIAKDIVSNGDIVEFGDLGTLMPSFKSKAVEQGVKFNANVHIEKPVVLFQPSKKYFTLTDVSYEQTTARPKKGTKPAPKPDTGSGGNSGEGI